Protein AF-A0A7L4RIH1-F1 (afdb_monomer_lite)

pLDDT: mean 73.01, std 18.16, range [31.2, 95.69]

Radius of gyration: 23.9 Å; chains: 1; bounding box: 44×91×89 Å

Secondary structure (DSSP, 8-state):
------------------EEEEE-TT--B--B-EETTTTEE---SSS---BEEEEESS-S-EEEEEEEEE-STT-EEEEEPPB---TT-----EE--EEEETTEEE--TTSB-TT-EEESSSSS-EEEPPPSEE-EEEEESSTT--SPEEEPBPTTS-EE-EEEEEEEEEETTTTEEEEEEEEEEEEETTEEEEE-TT-TTTS-BGGGTB-EEEEEESSSSSSSEEEEEEE-BGGGPSEEEE--S---TT--EEEEEEETT--EEEEEESS------------------

Foldseek 3Di:
DDDPPPPPPPPPPPLVQKAKFKAWPVRDFDAWAAAPVARATDLDDDPGTAIKMKIAPPAKFWKFKWQWADQDPLDIDIATQAFLDDPPDPDRTFIQPADPDPRMTMGPRRGGDQWALFQPPDVVTGIGHAAWAFIWMWTDPDPVSPSIDTHGHDPVGGTQDWDFDKDWDADLVFQKIWIFTQWGWGQYPVGIDIDGLQDPRHHAAPSRSHWKKKFKALDLANHGTNFIDIGRHNVCPRPITHRNDHQEQADWGWIFTHIRSRTDGTDIGHDDPDDDPPDDDDDPDDDDD

Sequence (289 aa):
MMKKFAILILVFGLAFSQSAQIIDNANTIQDVYSSAAYKVYVDTFGTNPDFGMRLCSAGQKYVAAVYSANLGGGNYVYEAISKNLTTGSSDTLVYTSNNLGGGCFATPVDAFAFSQFRDFTRTPRVYVSAFPGRVHAMYSNSADGSSPSFVGVNFAEGWLRGSYSTTRSFSEATGNVTGDVTSITFETDIGSISRSPSDSDWGLNSSTGRSMLLALCSDDFGDTCSDAKVINSSGQLPTQLKLNQPTSDSVIYNRYLVVDGLGYGPLCIGADLTLVSVSFSNNPVNPGQ

Structure (mmCIF, N/CA/C/O backbone):
data_AF-A0A7L4RIH1-F1
#
_entry.id   AF-A0A7L4RIH1-F1
#
loop_
_atom_site.group_PDB
_atom_site.id
_atom_site.type_symbol
_atom_site.label_atom_id
_atom_site.label_alt_id
_atom_site.label_comp_id
_atom_site.label_asym_id
_atom_site.label_entity_id
_atom_site.label_seq_id
_atom_site.pdbx_PDB_ins_code
_atom_site.Cartn_x
_atom_site.Cartn_y
_atom_site.Cartn_z
_atom_site.occupancy
_atom_site.B_iso_or_equiv
_atom_site.auth_seq_id
_atom_site.auth_comp_id
_atom_site.auth_asym_id
_atom_site.auth_atom_id
_atom_site.pdbx_PDB_model_num
ATOM 1 N N . MET A 1 1 ? -0.920 -66.250 -14.791 1.00 39.84 1 MET A N 1
ATOM 2 C CA . MET A 1 1 ? -0.702 -65.159 -13.815 1.00 39.84 1 MET A CA 1
ATOM 3 C C . MET A 1 1 ? -0.005 -64.001 -14.519 1.00 39.84 1 MET A C 1
ATOM 5 O O . MET A 1 1 ? 1.188 -64.087 -14.753 1.00 39.84 1 MET A O 1
ATOM 9 N N . MET A 1 2 ? -0.729 -62.943 -14.892 1.00 34.41 2 MET A N 1
ATOM 10 C CA . MET A 1 2 ? -0.133 -61.679 -15.349 1.00 34.41 2 MET A CA 1
ATOM 11 C C . MET A 1 2 ? -0.668 -60.575 -14.442 1.00 34.41 2 MET A C 1
ATOM 13 O O . MET A 1 2 ? -1.843 -60.219 -14.518 1.00 34.41 2 MET A O 1
ATOM 17 N N . LYS A 1 3 ? 0.179 -60.078 -13.537 1.00 41.56 3 LYS A N 1
ATOM 18 C CA . LYS A 1 3 ? -0.123 -58.892 -12.734 1.00 41.56 3 LYS A CA 1
ATOM 19 C C . LYS A 1 3 ? 0.011 -57.680 -13.654 1.00 41.56 3 LYS A C 1
ATOM 21 O O . LYS A 1 3 ? 1.118 -57.324 -14.044 1.00 41.56 3 LYS A O 1
ATOM 26 N N . LYS A 1 4 ? -1.116 -57.076 -14.031 1.00 45.00 4 LYS A N 1
ATOM 27 C CA . LYS A 1 4 ? -1.133 -55.762 -14.677 1.00 45.00 4 LYS A CA 1
ATOM 28 C C . LYS A 1 4 ? -0.727 -54.731 -13.622 1.00 45.00 4 LYS A C 1
ATOM 30 O O . LYS A 1 4 ? -1.505 -54.438 -12.720 1.00 45.00 4 LYS A O 1
ATOM 35 N N . PHE A 1 5 ? 0.498 -54.226 -13.715 1.00 51.53 5 PHE A N 1
ATOM 36 C CA . PHE A 1 5 ? 0.902 -53.004 -13.027 1.00 51.53 5 PHE A CA 1
ATOM 37 C C . PHE A 1 5 ? 0.190 -51.838 -13.718 1.00 51.53 5 PHE A C 1
ATOM 39 O O . PHE A 1 5 ? 0.588 -51.411 -14.799 1.00 51.53 5 PHE A O 1
ATOM 46 N N . ALA A 1 6 ? -0.901 -51.357 -13.127 1.00 51.66 6 ALA A N 1
ATOM 47 C CA . ALA A 1 6 ? -1.435 -50.048 -13.465 1.00 51.66 6 ALA A CA 1
ATOM 48 C C . ALA A 1 6 ? -0.507 -49.013 -12.819 1.00 51.66 6 ALA A C 1
ATOM 50 O O . ALA A 1 6 ? -0.577 -48.775 -11.615 1.00 51.66 6 ALA A O 1
ATOM 51 N N . ILE A 1 7 ? 0.408 -48.447 -13.607 1.00 52.25 7 ILE A N 1
ATOM 52 C CA . ILE A 1 7 ? 1.122 -47.232 -13.218 1.00 52.25 7 ILE A CA 1
ATOM 53 C C . ILE A 1 7 ? 0.068 -46.127 -13.220 1.00 52.25 7 ILE A C 1
ATOM 55 O O . ILE A 1 7 ? -0.302 -45.597 -14.266 1.00 52.25 7 ILE A O 1
ATOM 59 N N . LEU A 1 8 ? -0.463 -45.833 -12.035 1.00 44.09 8 LEU A N 1
ATOM 60 C CA . LEU A 1 8 ? -1.175 -44.598 -11.771 1.00 44.09 8 LEU A CA 1
ATOM 61 C C . LEU A 1 8 ? -0.122 -43.495 -11.902 1.00 44.09 8 LEU A C 1
ATOM 63 O O . LEU A 1 8 ? 0.618 -43.217 -10.960 1.00 44.09 8 LEU A O 1
ATOM 67 N N . ILE A 1 9 ? 0.017 -42.929 -13.103 1.00 47.56 9 ILE A N 1
ATOM 68 C CA . ILE A 1 9 ? 0.734 -41.673 -13.281 1.00 47.56 9 ILE A CA 1
ATOM 69 C C . ILE A 1 9 ? -0.114 -40.647 -12.531 1.00 47.56 9 ILE A C 1
ATOM 71 O O . ILE A 1 9 ? -1.049 -40.064 -13.073 1.00 47.56 9 ILE A O 1
ATOM 75 N N . LEU A 1 10 ? 0.194 -40.481 -11.245 1.00 41.66 10 LEU A N 1
ATOM 76 C CA . LEU A 1 10 ? -0.047 -39.260 -10.505 1.00 41.66 10 LEU A CA 1
ATOM 77 C C . LEU A 1 10 ? 0.741 -38.172 -11.232 1.00 41.66 10 LEU A C 1
ATOM 79 O O . LEU A 1 10 ? 1.820 -37.763 -10.816 1.00 41.66 10 LEU A O 1
ATOM 83 N N . VAL A 1 11 ? 0.170 -37.686 -12.335 1.00 44.16 11 VAL A N 1
ATOM 84 C CA . VAL A 1 11 ? 0.307 -36.290 -12.713 1.00 44.16 11 VAL A CA 1
ATOM 85 C C . VAL A 1 11 ? -0.426 -35.544 -11.603 1.00 44.16 11 VAL A C 1
ATOM 87 O O . VAL A 1 11 ? -1.561 -35.103 -11.754 1.00 44.16 11 VAL A O 1
ATOM 90 N N . PHE A 1 12 ? 0.211 -35.470 -10.431 1.00 37.94 12 PHE A N 1
ATOM 91 C CA . PHE A 1 12 ? 0.096 -34.290 -9.604 1.00 37.94 12 PHE A CA 1
ATOM 92 C C . PHE A 1 12 ? 0.451 -33.174 -10.570 1.00 37.94 12 PHE A C 1
ATOM 94 O O . PHE A 1 12 ? 1.618 -32.994 -10.919 1.00 37.94 12 PHE A O 1
ATOM 101 N N . GLY A 1 13 ? -0.579 -32.523 -11.113 1.00 35.78 13 GLY A N 1
ATOM 102 C CA . GLY A 1 13 ? -0.398 -31.237 -11.739 1.00 35.78 13 GLY A CA 1
ATOM 103 C C . GLY A 1 13 ? 0.402 -30.444 -10.727 1.00 35.78 13 GLY A C 1
ATOM 104 O O . GLY A 1 13 ? -0.076 -30.196 -9.620 1.00 35.78 13 GLY A O 1
ATOM 105 N N . LEU A 1 14 ? 1.651 -30.144 -11.075 1.00 39.66 14 LEU A N 1
ATOM 106 C CA . LEU A 1 14 ? 2.355 -29.020 -10.503 1.00 39.66 14 LEU A CA 1
ATOM 107 C C . LEU A 1 14 ? 1.442 -27.845 -10.837 1.00 39.66 14 LEU A C 1
ATOM 109 O O . LEU A 1 14 ? 1.497 -27.288 -11.930 1.00 39.66 14 LEU A O 1
ATOM 113 N N . ALA A 1 15 ? 0.482 -27.578 -9.953 1.00 39.25 15 ALA A N 1
ATOM 114 C CA . ALA A 1 15 ? -0.256 -26.344 -9.944 1.00 39.25 15 ALA A CA 1
ATOM 115 C C . ALA A 1 15 ? 0.826 -25.317 -9.660 1.00 39.25 15 ALA A C 1
ATOM 117 O O . ALA A 1 15 ? 1.227 -25.126 -8.515 1.00 39.25 15 ALA A O 1
ATOM 118 N N . PHE A 1 16 ? 1.416 -24.786 -10.725 1.00 51.75 16 PHE A N 1
ATOM 119 C CA . PHE A 1 16 ? 2.386 -23.727 -10.604 1.00 51.75 16 PHE A CA 1
ATOM 120 C C . PHE A 1 16 ? 1.636 -22.580 -9.939 1.00 51.75 16 PHE A C 1
ATOM 122 O O . PHE A 1 16 ? 0.760 -21.968 -10.551 1.00 51.75 16 PHE A O 1
ATOM 129 N N . SER A 1 17 ? 1.913 -22.355 -8.655 1.00 64.12 17 SER A N 1
ATOM 130 C CA . SER A 1 17 ? 1.397 -21.196 -7.949 1.00 64.12 17 SER A CA 1
ATOM 131 C C . SER A 1 17 ? 1.853 -19.976 -8.732 1.00 64.12 17 SER A C 1
ATOM 133 O O . SER A 1 17 ? 3.047 -19.807 -8.996 1.00 64.12 17 SER A O 1
ATOM 135 N N . GLN A 1 18 ? 0.895 -19.171 -9.169 1.00 83.56 18 GLN A N 1
ATOM 136 C CA . GLN A 1 18 ? 1.195 -17.903 -9.810 1.00 83.56 18 GLN A CA 1
ATOM 137 C C . GLN A 1 18 ? 1.914 -17.008 -8.801 1.00 83.56 18 GLN A C 1
ATOM 139 O O . GLN A 1 18 ? 1.568 -17.011 -7.619 1.00 83.56 18 GLN A O 1
ATOM 144 N N . SER A 1 19 ? 2.920 -16.271 -9.256 1.00 85.81 19 SER A N 1
ATOM 145 C CA . SER A 1 19 ? 3.690 -15.366 -8.402 1.00 85.81 19 SER A CA 1
ATOM 146 C C . SER A 1 19 ? 4.022 -14.081 -9.136 1.00 85.81 19 SER A C 1
ATOM 148 O O . SER A 1 19 ? 4.163 -14.078 -10.363 1.00 85.81 19 SER A O 1
ATOM 150 N N . ALA A 1 20 ? 4.157 -13.000 -8.373 1.00 86.69 20 ALA A N 1
ATOM 151 C CA . ALA A 1 20 ? 4.615 -11.718 -8.876 1.00 86.69 20 ALA A CA 1
ATOM 152 C C . ALA A 1 20 ? 5.798 -11.177 -8.057 1.00 86.69 20 ALA A C 1
ATOM 154 O O . ALA A 1 20 ? 5.957 -11.535 -6.889 1.00 86.69 20 ALA A O 1
ATOM 155 N N . GLN A 1 21 ? 6.647 -10.361 -8.685 1.00 88.56 21 GLN A N 1
ATOM 156 C CA . GLN A 1 21 ? 7.868 -9.782 -8.100 1.00 88.56 21 GLN A CA 1
ATOM 157 C C . GLN A 1 21 ? 8.132 -8.395 -8.695 1.00 88.56 21 GLN A C 1
ATOM 159 O O . GLN A 1 21 ? 7.890 -8.194 -9.890 1.00 88.56 21 GLN A O 1
ATOM 164 N N . ILE A 1 22 ? 8.669 -7.469 -7.897 1.00 86.44 22 ILE A N 1
ATOM 165 C CA . ILE A 1 22 ? 9.243 -6.215 -8.407 1.00 86.44 22 ILE A CA 1
ATOM 166 C C . ILE A 1 22 ? 10.675 -6.500 -8.863 1.00 86.44 22 ILE A C 1
ATOM 168 O O . ILE A 1 22 ? 11.434 -7.144 -8.137 1.00 86.44 22 ILE A O 1
ATOM 172 N N . ILE A 1 23 ? 11.035 -6.051 -10.066 1.00 84.88 23 ILE A N 1
ATOM 173 C CA . ILE A 1 23 ? 12.358 -6.286 -10.652 1.00 84.88 23 ILE A CA 1
ATOM 174 C C . ILE A 1 23 ? 12.998 -5.015 -11.219 1.00 84.88 23 ILE A C 1
ATOM 176 O O . ILE A 1 23 ? 12.294 -4.107 -11.658 1.00 84.88 23 ILE A O 1
ATOM 180 N N . ASP A 1 24 ? 14.330 -4.985 -11.248 1.00 81.69 24 ASP A N 1
ATOM 181 C CA . ASP A 1 24 ? 15.132 -3.943 -11.904 1.00 81.69 24 ASP A CA 1
ATOM 182 C C . ASP A 1 24 ? 15.558 -4.311 -13.343 1.00 81.69 24 ASP A C 1
ATOM 184 O O . ASP A 1 24 ? 15.210 -5.367 -13.879 1.00 81.69 24 ASP A O 1
ATOM 188 N N . ASN A 1 25 ? 16.369 -3.444 -13.963 1.00 78.06 25 ASN A N 1
ATOM 189 C CA . ASN A 1 25 ? 16.922 -3.618 -15.316 1.00 78.06 25 ASN A CA 1
ATOM 190 C C . ASN A 1 25 ? 17.783 -4.883 -15.481 1.00 78.06 25 ASN A C 1
ATOM 192 O O . ASN A 1 25 ? 17.961 -5.370 -16.598 1.00 78.06 25 ASN A O 1
ATOM 196 N N . ALA A 1 26 ? 18.326 -5.421 -14.388 1.00 80.88 26 ALA A N 1
ATOM 197 C CA . ALA A 1 26 ? 19.095 -6.660 -14.375 1.00 80.88 26 ALA A CA 1
ATOM 198 C C . ALA A 1 26 ? 18.218 -7.897 -14.086 1.00 80.88 26 ALA A C 1
ATOM 200 O O . ALA A 1 26 ? 18.743 -9.006 -13.989 1.00 80.88 26 ALA A O 1
ATOM 201 N N . ASN A 1 27 ? 16.892 -7.732 -13.993 1.00 78.56 27 ASN A N 1
ATOM 202 C CA . ASN A 1 27 ? 15.927 -8.733 -13.524 1.00 78.56 27 ASN A CA 1
ATOM 203 C C . ASN A 1 27 ? 16.190 -9.215 -12.087 1.00 78.56 27 ASN A C 1
ATOM 205 O O . ASN A 1 27 ? 15.814 -10.335 -11.725 1.00 78.56 27 ASN A O 1
ATOM 209 N N . THR A 1 28 ? 16.832 -8.385 -11.265 1.00 83.69 28 THR A N 1
ATOM 210 C CA . THR A 1 28 ? 17.021 -8.659 -9.839 1.00 83.69 28 THR A CA 1
ATOM 211 C C . THR A 1 28 ? 15.766 -8.252 -9.087 1.00 83.69 28 THR A C 1
ATOM 213 O O . THR A 1 28 ? 15.153 -7.239 -9.410 1.00 83.69 28 THR A O 1
ATOM 216 N N . ILE A 1 29 ? 15.384 -9.039 -8.085 1.00 83.50 29 ILE A N 1
ATOM 217 C CA . ILE A 1 29 ? 14.260 -8.733 -7.199 1.00 83.50 29 ILE A CA 1
ATOM 218 C C . ILE A 1 29 ? 14.656 -7.596 -6.257 1.00 83.50 29 ILE A C 1
ATOM 220 O O . ILE A 1 29 ? 15.730 -7.662 -5.659 1.00 83.50 29 ILE A O 1
ATOM 224 N N . GLN A 1 30 ? 13.801 -6.581 -6.116 1.00 78.56 30 GLN A N 1
ATOM 225 C CA . GLN A 1 30 ? 14.123 -5.373 -5.352 1.00 78.56 30 GLN A CA 1
ATOM 226 C C . GLN A 1 30 ? 12.963 -4.891 -4.476 1.00 78.56 30 GLN A C 1
ATOM 228 O O . GLN A 1 30 ? 11.803 -4.919 -4.883 1.00 78.56 30 GLN A O 1
ATOM 233 N N . ASP A 1 31 ? 13.312 -4.358 -3.304 1.00 75.31 31 ASP A N 1
ATOM 234 C CA . ASP A 1 31 ? 12.453 -3.434 -2.562 1.00 75.31 31 ASP A CA 1
ATOM 235 C C . ASP A 1 31 ? 12.746 -1.994 -3.005 1.00 75.31 31 ASP A C 1
ATOM 237 O O . ASP A 1 31 ? 13.872 -1.662 -3.380 1.00 75.31 31 ASP A O 1
ATOM 241 N N . VAL A 1 32 ? 11.756 -1.110 -2.899 1.00 74.69 32 VAL A N 1
ATOM 242 C CA . VAL A 1 32 ? 11.870 0.294 -3.310 1.00 74.69 32 VAL A CA 1
ATOM 243 C C . VAL A 1 32 ? 11.943 1.190 -2.066 1.00 74.69 32 VAL A C 1
ATOM 245 O O . VAL A 1 32 ? 11.148 1.054 -1.137 1.00 74.69 32 VAL A O 1
ATOM 248 N N . TYR A 1 33 ? 12.888 2.128 -2.019 1.00 70.81 33 TYR A N 1
ATOM 249 C CA . TYR A 1 33 ? 13.104 3.075 -0.905 1.00 70.81 33 TYR A CA 1
ATOM 250 C C . TYR A 1 33 ? 13.046 4.526 -1.400 1.00 70.81 33 TYR A C 1
ATOM 252 O O . TYR A 1 33 ? 12.875 4.717 -2.589 1.00 70.81 33 TYR A O 1
ATOM 260 N N . SER A 1 34 ? 13.148 5.547 -0.539 1.00 66.50 34 SER A N 1
ATOM 261 C CA . SER A 1 34 ? 13.025 6.987 -0.864 1.00 66.50 34 SER A CA 1
ATOM 262 C C . SER A 1 34 ? 14.354 7.754 -0.991 1.00 66.50 34 SER A C 1
ATOM 264 O O . SER A 1 34 ? 15.403 7.303 -0.553 1.00 66.50 34 SER A O 1
ATOM 266 N N . SER A 1 35 ? 14.340 8.906 -1.673 1.00 64.88 35 SER A N 1
ATOM 267 C CA . SER A 1 35 ? 15.519 9.698 -2.065 1.00 64.88 35 SER A CA 1
ATOM 268 C C . SER A 1 35 ? 15.526 10.998 -1.292 1.00 64.88 35 SER A C 1
ATOM 270 O O . SER A 1 35 ? 14.532 11.734 -1.308 1.00 64.88 35 SER A O 1
ATOM 272 N N . ALA A 1 36 ? 16.671 11.336 -0.707 1.00 58.19 36 ALA A N 1
ATOM 273 C CA . ALA A 1 36 ? 16.912 12.626 -0.083 1.00 58.19 36 ALA A CA 1
ATOM 274 C C . ALA A 1 36 ? 16.761 13.800 -1.054 1.00 58.19 36 ALA A C 1
ATOM 276 O O . ALA A 1 36 ? 16.241 14.852 -0.682 1.00 58.19 36 ALA A O 1
ATOM 277 N N . ALA A 1 37 ? 17.221 13.631 -2.298 1.00 57.88 37 ALA A N 1
ATOM 278 C CA . ALA A 1 37 ? 17.300 14.718 -3.268 1.00 57.88 37 ALA A CA 1
ATOM 279 C C . ALA A 1 37 ? 15.923 15.138 -3.799 1.00 57.88 37 ALA A C 1
ATOM 281 O O . ALA A 1 37 ? 15.715 16.312 -4.108 1.00 57.88 37 ALA A O 1
ATOM 282 N N . TYR A 1 38 ? 14.976 14.199 -3.880 1.00 53.53 38 TYR A N 1
ATOM 283 C CA . TYR A 1 38 ? 13.728 14.418 -4.611 1.00 53.53 38 TYR A CA 1
ATOM 284 C C . TYR A 1 38 ? 12.446 14.170 -3.813 1.00 53.53 38 TYR A C 1
ATOM 286 O O . TYR A 1 38 ? 11.374 14.277 -4.391 1.00 53.53 38 TYR A O 1
ATOM 294 N N . LYS A 1 39 ? 12.510 13.939 -2.492 1.00 56.50 39 LYS A N 1
ATOM 295 C CA . LYS A 1 39 ? 11.324 13.665 -1.649 1.00 56.50 39 LYS A CA 1
ATOM 296 C C . LYS A 1 39 ? 10.433 12.525 -2.199 1.00 56.50 39 LYS A C 1
ATOM 298 O O . LYS A 1 39 ? 9.223 12.567 -2.009 1.00 56.50 39 LYS A O 1
ATOM 303 N N . VAL A 1 40 ? 11.011 11.548 -2.906 1.00 59.75 40 VAL A N 1
ATOM 304 C CA . VAL A 1 40 ? 10.297 10.495 -3.660 1.00 59.75 40 VAL A CA 1
ATOM 305 C C . VAL A 1 40 ? 10.920 9.121 -3.455 1.00 59.75 40 VAL A C 1
ATOM 307 O O . VAL A 1 40 ? 12.128 9.043 -3.253 1.00 59.75 40 VAL A O 1
ATOM 310 N N . TYR A 1 41 ? 10.128 8.047 -3.575 1.00 63.16 41 TYR A N 1
ATOM 311 C CA . TYR A 1 41 ? 10.653 6.685 -3.749 1.00 63.16 41 TYR A CA 1
ATOM 312 C C . TYR A 1 41 ? 11.628 6.647 -4.945 1.00 63.16 41 TYR A C 1
ATOM 314 O O . TYR A 1 41 ? 11.273 7.023 -6.060 1.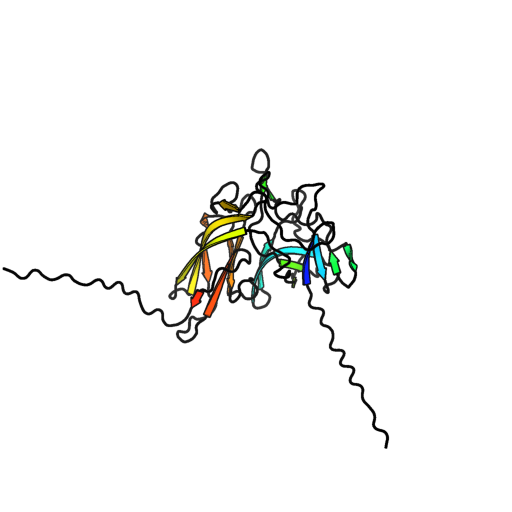00 63.16 41 TYR A O 1
ATOM 322 N N . VAL A 1 42 ? 12.891 6.316 -4.683 1.00 51.16 42 VAL A N 1
ATOM 323 C CA . VAL A 1 42 ? 14.007 6.324 -5.626 1.00 51.16 42 VAL A CA 1
ATOM 324 C C . VAL A 1 42 ? 13.800 5.219 -6.646 1.00 51.16 42 VAL A C 1
ATOM 326 O O . VAL A 1 42 ? 14.037 4.043 -6.392 1.00 51.16 42 VAL A O 1
ATOM 329 N N . ASP A 1 43 ? 13.381 5.640 -7.823 1.00 51.78 43 ASP A N 1
ATOM 330 C CA . ASP A 1 43 ? 13.889 5.134 -9.091 1.00 51.78 43 ASP A CA 1
ATOM 331 C C . ASP A 1 43 ? 15.406 5.442 -9.117 1.00 51.78 43 ASP A C 1
ATOM 333 O O . ASP A 1 43 ? 15.807 6.608 -9.110 1.00 51.78 43 ASP A O 1
ATOM 337 N N . THR A 1 44 ? 16.257 4.440 -8.861 1.00 39.84 44 THR A N 1
ATOM 338 C CA . THR A 1 44 ? 17.578 4.668 -8.235 1.00 39.84 44 THR A CA 1
ATOM 339 C C . THR A 1 44 ? 18.625 5.355 -9.116 1.00 39.84 44 THR A C 1
ATOM 341 O O . THR A 1 44 ? 18.974 4.909 -10.196 1.00 39.84 44 THR A O 1
ATOM 344 N N . PHE A 1 45 ? 19.206 6.425 -8.568 1.00 39.84 45 PHE A N 1
ATOM 345 C CA . PHE A 1 45 ? 20.543 6.973 -8.825 1.00 39.84 45 PHE A CA 1
ATOM 346 C C . PHE A 1 45 ? 21.439 6.212 -9.826 1.00 39.84 45 PHE A C 1
ATOM 348 O O . PHE A 1 45 ? 22.103 5.233 -9.488 1.00 39.84 45 PHE A O 1
ATOM 355 N N . GLY A 1 46 ? 21.541 6.755 -11.040 1.00 49.28 46 GLY A N 1
ATOM 356 C CA . GLY A 1 46 ? 22.415 6.284 -12.114 1.00 49.28 46 GLY A CA 1
ATOM 357 C C . GLY A 1 46 ? 21.781 6.547 -13.480 1.00 49.28 46 GLY A C 1
ATOM 358 O O . GLY A 1 46 ? 20.898 7.392 -13.601 1.00 49.28 46 GLY A O 1
ATOM 359 N N . THR A 1 47 ? 22.188 5.817 -14.519 1.00 40.19 47 THR A N 1
ATOM 360 C CA . THR A 1 47 ? 21.405 5.685 -15.763 1.00 40.19 47 THR A CA 1
ATOM 361 C C . THR A 1 47 ? 20.153 4.822 -15.496 1.00 40.19 47 THR A C 1
ATOM 363 O O . THR A 1 47 ? 20.113 3.669 -15.909 1.00 40.19 47 THR A O 1
ATOM 366 N N . ASN A 1 48 ? 19.223 5.379 -14.706 1.00 47.31 48 ASN A N 1
ATOM 367 C CA . ASN A 1 48 ? 17.836 5.003 -14.364 1.00 47.31 48 ASN A CA 1
ATOM 368 C C . ASN A 1 48 ? 17.431 3.512 -14.474 1.00 47.31 48 ASN A C 1
ATOM 370 O O . ASN A 1 48 ? 17.034 3.065 -15.553 1.00 47.31 48 ASN A O 1
ATOM 374 N N . PRO A 1 49 ? 17.464 2.714 -13.389 1.00 53.81 49 PRO A N 1
ATOM 375 C CA . PRO A 1 49 ? 16.662 1.516 -13.286 1.00 53.81 49 PRO A CA 1
ATOM 376 C C . PRO A 1 49 ? 15.275 1.897 -12.801 1.00 53.81 49 PRO A C 1
ATOM 378 O O . PRO A 1 49 ? 14.962 1.843 -11.611 1.00 53.81 49 PRO A O 1
ATOM 381 N N . ASP A 1 50 ? 14.435 2.192 -13.778 1.00 66.94 50 ASP A N 1
ATOM 382 C CA . ASP A 1 50 ? 13.018 2.084 -13.565 1.00 66.94 50 ASP A CA 1
ATOM 383 C C . ASP A 1 50 ? 12.648 0.650 -13.101 1.00 66.94 50 ASP A C 1
ATOM 385 O O . ASP A 1 50 ? 13.463 -0.269 -13.174 1.00 66.94 50 ASP A O 1
ATOM 389 N N . PHE A 1 51 ? 11.433 0.414 -12.599 1.00 78.69 51 PHE A N 1
ATOM 390 C CA . PHE A 1 51 ? 11.030 -0.915 -12.120 1.00 78.69 51 PHE A CA 1
ATOM 391 C C . PHE A 1 51 ? 10.019 -1.580 -13.058 1.00 78.69 51 PHE A C 1
ATOM 393 O O . PHE A 1 51 ? 9.142 -0.937 -13.647 1.00 78.69 51 PHE A O 1
ATOM 400 N N . GLY A 1 52 ? 10.129 -2.902 -13.172 1.00 82.69 52 GLY A N 1
ATOM 401 C CA . GLY A 1 52 ? 9.154 -3.763 -13.829 1.00 82.69 52 GLY A CA 1
ATOM 402 C C . GLY A 1 52 ? 8.443 -4.676 -12.833 1.00 82.69 52 GLY A C 1
ATOM 403 O O . GLY A 1 52 ? 8.916 -4.906 -11.721 1.00 82.69 52 GLY A O 1
ATOM 404 N N . MET A 1 53 ? 7.313 -5.245 -13.249 1.00 86.88 53 MET A N 1
ATOM 405 C CA . MET A 1 53 ? 6.706 -6.374 -12.549 1.00 86.88 53 MET A CA 1
ATOM 406 C C . MET A 1 53 ? 6.915 -7.649 -13.347 1.00 86.88 53 MET A C 1
ATOM 408 O O . MET A 1 53 ? 6.545 -7.734 -14.521 1.00 86.88 53 MET A O 1
ATOM 412 N N . ARG A 1 54 ? 7.468 -8.660 -12.685 1.00 89.50 54 ARG A N 1
ATOM 413 C CA . ARG A 1 54 ? 7.553 -10.029 -13.183 1.00 89.50 54 ARG A CA 1
ATOM 414 C C . ARG A 1 54 ? 6.343 -10.813 -12.697 1.00 89.50 54 ARG A C 1
ATOM 416 O O . ARG A 1 54 ? 6.029 -10.772 -11.517 1.00 89.50 54 ARG A O 1
ATOM 423 N N . LEU A 1 55 ? 5.712 -11.559 -13.597 1.00 89.75 55 LEU A N 1
ATOM 424 C CA . LEU A 1 55 ? 4.592 -12.461 -13.356 1.00 89.75 55 LEU A CA 1
ATOM 425 C C . LEU A 1 55 ? 4.944 -13.856 -13.885 1.00 89.75 55 LEU A C 1
ATOM 427 O O . LEU A 1 55 ? 5.262 -14.025 -15.063 1.00 89.75 55 LEU A O 1
ATOM 431 N N . CYS A 1 56 ? 4.878 -14.867 -13.027 1.00 89.50 56 CYS A N 1
ATOM 432 C CA . CYS A 1 56 ? 5.158 -16.255 -13.382 1.00 89.50 56 CYS A CA 1
ATOM 433 C C . CYS A 1 56 ? 3.887 -17.101 -13.348 1.00 89.50 56 CYS A C 1
ATOM 435 O O . CYS A 1 56 ? 2.995 -16.885 -12.528 1.00 89.50 56 CYS A O 1
ATOM 437 N N . SER A 1 57 ? 3.817 -18.087 -14.244 1.00 86.81 57 SER A N 1
ATOM 438 C CA . SER A 1 57 ? 2.773 -19.126 -14.265 1.00 86.81 57 SER A CA 1
ATOM 439 C C . SER A 1 57 ? 1.347 -18.637 -14.569 1.00 86.81 57 SER A C 1
ATOM 441 O O . SER A 1 57 ? 0.414 -19.435 -14.550 1.00 86.81 57 SER A O 1
ATOM 443 N N . ALA A 1 58 ? 1.170 -17.353 -14.900 1.00 82.75 58 ALA A N 1
ATOM 444 C CA . ALA A 1 58 ? -0.096 -16.763 -15.353 1.00 82.75 58 ALA A CA 1
ATOM 445 C C . ALA A 1 58 ? -0.115 -16.437 -16.865 1.00 82.75 58 ALA A C 1
ATOM 447 O O . ALA A 1 58 ? -1.155 -16.071 -17.419 1.00 82.75 58 ALA A O 1
ATOM 448 N N . GLY A 1 59 ? 1.028 -16.585 -17.547 1.00 86.38 59 GLY A N 1
ATOM 449 C CA . GLY A 1 59 ? 1.202 -16.165 -18.940 1.00 86.38 59 GLY A CA 1
ATOM 450 C C . GLY A 1 59 ? 1.478 -14.665 -19.087 1.00 86.38 59 GLY A C 1
ATOM 451 O O . GLY A 1 59 ? 1.620 -13.942 -18.101 1.00 86.38 59 GLY A O 1
ATOM 452 N N . GLN A 1 60 ? 1.546 -14.191 -20.334 1.00 87.75 60 GLN A N 1
ATOM 453 C CA . GLN A 1 60 ? 1.610 -12.756 -20.617 1.00 87.75 60 GLN A CA 1
ATOM 454 C C . GLN A 1 60 ? 0.255 -12.105 -20.350 1.00 87.75 60 GLN A C 1
ATOM 456 O O . GLN A 1 60 ? -0.776 -12.600 -20.815 1.00 87.75 60 GLN A O 1
ATOM 461 N N . LYS A 1 61 ? 0.255 -11.013 -19.585 1.00 86.56 61 LYS A N 1
ATOM 462 C CA . LYS A 1 61 ? -0.943 -10.319 -19.107 1.00 86.56 61 LYS A CA 1
ATOM 463 C C . LYS A 1 61 ? -0.681 -8.831 -18.947 1.00 86.56 61 LYS A C 1
ATOM 465 O O . LYS A 1 61 ? 0.459 -8.384 -18.866 1.00 86.56 61 LYS A O 1
ATOM 470 N N . TYR A 1 62 ? -1.768 -8.081 -18.873 1.00 83.31 62 TYR A N 1
ATOM 471 C CA . TYR A 1 62 ? -1.763 -6.718 -18.372 1.00 83.31 62 TYR A CA 1
ATOM 472 C C . TYR A 1 62 ? -1.759 -6.750 -16.845 1.00 83.31 62 TYR A C 1
ATOM 474 O O . TYR A 1 62 ? -2.605 -7.416 -16.250 1.00 83.31 62 TYR A O 1
ATOM 482 N N . VAL A 1 63 ? -0.805 -6.054 -16.230 1.00 83.06 63 VAL A N 1
ATOM 483 C CA . VAL A 1 63 ? -0.566 -6.049 -14.785 1.00 83.06 63 VAL A CA 1
ATOM 484 C C . VAL A 1 63 ? -0.490 -4.620 -14.233 1.00 83.06 63 VAL A C 1
ATOM 486 O O . VAL A 1 63 ? -0.045 -3.715 -14.933 1.00 83.06 63 VAL A O 1
ATOM 489 N N . ALA A 1 64 ? -0.911 -4.407 -12.989 1.00 80.69 64 ALA A N 1
ATOM 490 C CA . ALA A 1 64 ? -0.790 -3.157 -12.238 1.00 80.69 64 ALA A CA 1
ATOM 491 C C . ALA A 1 64 ? -0.247 -3.431 -10.832 1.00 80.69 64 ALA A C 1
ATOM 493 O O . ALA A 1 64 ? -0.631 -4.420 -10.206 1.00 80.69 64 ALA A O 1
ATOM 494 N N . ALA A 1 65 ? 0.616 -2.546 -10.338 1.00 81.88 65 ALA A N 1
ATOM 495 C CA . ALA A 1 65 ? 1.031 -2.530 -8.942 1.00 81.88 65 ALA A CA 1
ATOM 496 C C . ALA A 1 65 ? -0.037 -1.804 -8.113 1.00 81.88 65 ALA A C 1
ATOM 498 O O . ALA A 1 65 ? -0.477 -0.716 -8.484 1.00 81.88 65 ALA A O 1
ATOM 499 N N . VAL A 1 66 ? -0.486 -2.401 -7.013 1.00 82.56 66 VAL A N 1
ATOM 500 C CA . VAL A 1 66 ? -1.554 -1.849 -6.165 1.00 82.56 66 VAL A CA 1
ATOM 501 C C . VAL A 1 66 ? -1.287 -2.149 -4.691 1.00 82.56 66 VAL A C 1
ATOM 503 O O . VAL A 1 66 ? -0.648 -3.150 -4.376 1.00 82.56 66 VAL A O 1
ATOM 506 N N . TYR A 1 67 ? -1.846 -1.354 -3.783 1.00 85.94 67 TYR A N 1
ATOM 507 C CA . TYR A 1 67 ? -2.214 -1.843 -2.450 1.00 85.94 67 TYR A CA 1
ATOM 508 C C . TYR A 1 67 ? -3.604 -2.457 -2.551 1.00 85.94 67 TYR A C 1
ATOM 510 O O . TYR A 1 67 ? -4.464 -1.884 -3.217 1.00 85.94 67 TYR A O 1
ATOM 518 N N . SER A 1 68 ? -3.865 -3.596 -1.911 1.00 86.69 68 SER A N 1
ATOM 519 C CA . SER A 1 68 ? -5.198 -4.209 -1.960 1.00 86.69 68 SER A CA 1
ATOM 520 C C . SER A 1 68 ? -5.613 -4.852 -0.646 1.00 86.69 68 SER A C 1
ATOM 522 O O . SER A 1 68 ? -4.782 -5.364 0.095 1.00 86.69 68 SER A O 1
ATOM 524 N N . ALA A 1 69 ? -6.922 -4.875 -0.420 1.00 89.62 69 ALA A N 1
ATOM 525 C CA . ALA A 1 69 ? -7.598 -5.530 0.683 1.00 89.62 69 ALA A CA 1
ATOM 526 C C . ALA A 1 69 ? -8.754 -6.374 0.132 1.00 89.62 69 ALA A C 1
ATOM 528 O O . ALA A 1 69 ? -9.645 -5.861 -0.548 1.00 89.62 69 ALA A O 1
ATOM 529 N N . ASN A 1 70 ? -8.741 -7.670 0.419 1.00 88.75 70 ASN A N 1
ATOM 530 C CA . ASN A 1 70 ? -9.756 -8.628 0.003 1.00 88.75 70 ASN A CA 1
ATOM 531 C C . ASN A 1 70 ? -10.881 -8.686 1.039 1.00 88.75 70 ASN A C 1
ATOM 533 O O . ASN A 1 70 ? -10.689 -9.195 2.137 1.00 88.75 70 ASN A O 1
ATOM 537 N N . LEU A 1 71 ? -12.072 -8.213 0.687 1.00 90.56 71 LEU A N 1
ATOM 538 C CA . LEU A 1 71 ? -13.260 -8.230 1.548 1.00 90.56 71 LEU A CA 1
ATOM 539 C C . LEU A 1 71 ? -14.013 -9.576 1.526 1.00 90.56 71 LEU A C 1
ATOM 541 O O . LEU A 1 71 ? -15.113 -9.693 2.066 1.00 90.56 71 LEU A O 1
ATOM 545 N N . GLY A 1 72 ? -13.444 -10.598 0.880 1.00 84.62 72 GLY A N 1
ATOM 546 C CA . GLY A 1 72 ? -14.050 -11.913 0.710 1.00 84.62 72 GLY A CA 1
ATOM 547 C C . GLY A 1 72 ? -14.964 -12.008 -0.515 1.00 84.62 72 GLY A C 1
ATOM 548 O O . GLY A 1 72 ? -15.422 -11.016 -1.086 1.00 84.62 72 GLY A O 1
ATOM 549 N N . GLY A 1 73 ? -15.213 -13.244 -0.963 1.00 79.75 73 GLY A N 1
ATOM 550 C CA . GLY A 1 73 ? -16.086 -13.521 -2.113 1.00 79.75 73 GLY A CA 1
ATOM 551 C C . GLY A 1 73 ? -15.593 -12.952 -3.450 1.00 79.75 73 GLY A C 1
ATOM 552 O O . GLY A 1 73 ? -16.395 -12.799 -4.364 1.00 79.75 73 GLY A O 1
ATOM 553 N N . GLY A 1 74 ? -14.300 -12.621 -3.564 1.00 74.75 74 GLY A N 1
ATOM 554 C CA . GLY A 1 74 ? -13.717 -11.988 -4.751 1.00 74.75 74 GLY A CA 1
ATOM 555 C C . GLY A 1 74 ? -13.881 -10.465 -4.809 1.00 74.75 74 GLY A C 1
ATOM 556 O O . GLY A 1 74 ? -13.596 -9.874 -5.847 1.00 74.75 74 GLY A O 1
ATOM 557 N N . ASN A 1 75 ? -14.327 -9.821 -3.725 1.00 84.31 75 ASN A N 1
ATOM 558 C CA . ASN A 1 75 ? -14.436 -8.366 -3.646 1.00 84.31 75 ASN A CA 1
ATOM 559 C C . ASN A 1 75 ? -13.142 -7.768 -3.097 1.00 84.31 75 ASN A C 1
ATOM 561 O O . ASN A 1 75 ? -12.723 -8.117 -1.997 1.00 84.31 75 ASN A O 1
ATOM 565 N N . TYR A 1 76 ? -12.541 -6.834 -3.827 1.00 85.44 76 TYR A N 1
ATOM 566 C CA . TYR A 1 76 ? -11.311 -6.164 -3.416 1.00 85.44 76 TYR A CA 1
ATOM 567 C C . TYR A 1 76 ? -11.516 -4.653 -3.375 1.00 85.44 76 TYR A C 1
ATOM 569 O O . TYR A 1 76 ? -12.113 -4.078 -4.284 1.00 85.44 76 TYR A O 1
ATOM 577 N N . VAL A 1 77 ? -10.972 -4.013 -2.344 1.00 88.00 77 VAL A N 1
ATOM 578 C CA . VAL A 1 77 ? -10.680 -2.575 -2.347 1.00 88.00 77 VAL A CA 1
ATOM 579 C C . VAL A 1 77 ? -9.195 -2.438 -2.620 1.00 88.00 77 VAL A C 1
ATOM 581 O O . VAL A 1 77 ? -8.391 -3.128 -2.000 1.00 88.00 77 VAL A O 1
ATOM 584 N N . TYR A 1 78 ? -8.817 -1.579 -3.554 1.00 84.81 78 TYR A N 1
ATOM 585 C CA . TYR A 1 78 ? -7.419 -1.379 -3.896 1.00 84.81 78 TYR A CA 1
ATOM 586 C C . TYR A 1 78 ? -7.146 0.075 -4.255 1.00 84.81 78 TYR A C 1
ATOM 588 O O . TYR A 1 78 ? -8.035 0.783 -4.722 1.00 84.81 78 TYR A O 1
ATOM 596 N N . GLU A 1 79 ? -5.901 0.484 -4.048 1.00 81.06 79 GLU A N 1
ATOM 597 C CA . GLU A 1 79 ? -5.361 1.761 -4.500 1.00 81.06 79 GLU A CA 1
ATOM 598 C C . GLU A 1 79 ? -4.208 1.464 -5.454 1.00 81.06 79 GLU A C 1
ATOM 600 O O . GLU A 1 79 ? -3.291 0.708 -5.124 1.00 81.06 79 GLU A O 1
ATOM 605 N N . ALA A 1 80 ? -4.268 2.012 -6.665 1.00 76.88 80 ALA A N 1
ATOM 606 C CA . ALA A 1 80 ? -3.235 1.771 -7.660 1.00 76.88 80 ALA A CA 1
ATOM 607 C C . ALA A 1 80 ? -1.967 2.566 -7.343 1.00 76.88 80 ALA A C 1
ATOM 609 O O . ALA A 1 80 ? -2.016 3.768 -7.093 1.00 76.88 80 ALA A O 1
ATOM 610 N N . ILE A 1 81 ? -0.820 1.902 -7.441 1.00 75.31 81 ILE A N 1
ATOM 611 C CA . ILE A 1 81 ? 0.478 2.562 -7.431 1.00 75.31 81 ILE A CA 1
ATOM 612 C C . ILE A 1 81 ? 0.759 2.953 -8.879 1.00 75.31 81 ILE A C 1
ATOM 614 O O . ILE A 1 81 ? 0.787 2.094 -9.761 1.00 75.31 81 ILE A O 1
ATOM 618 N N . SER A 1 82 ? 0.858 4.259 -9.142 1.00 61.09 82 SER A N 1
ATOM 619 C CA . SER A 1 82 ? 0.811 4.806 -10.502 1.00 61.09 82 SER A CA 1
ATOM 620 C C . SER A 1 82 ? 1.724 4.073 -11.488 1.00 61.09 82 SER A C 1
ATOM 622 O O . SER A 1 82 ? 2.911 3.846 -11.257 1.00 61.09 82 SER A O 1
ATOM 624 N N . LYS A 1 83 ? 1.177 3.806 -12.671 1.00 57.41 83 LYS A N 1
ATOM 625 C CA . LYS A 1 83 ? 1.963 3.546 -13.877 1.00 57.41 83 LYS A CA 1
ATOM 626 C C . LYS A 1 83 ? 2.742 4.815 -14.248 1.00 57.41 83 LYS A C 1
ATOM 628 O O . LYS A 1 83 ? 2.294 5.922 -13.933 1.00 57.41 83 LYS A O 1
ATOM 633 N N . ASN A 1 84 ? 3.884 4.667 -14.917 1.00 54.34 84 ASN A N 1
ATOM 634 C CA . ASN A 1 84 ? 4.593 5.782 -15.548 1.00 54.34 84 ASN A CA 1
ATOM 635 C C . ASN A 1 84 ? 3.715 6.357 -16.674 1.00 54.34 84 ASN A C 1
ATOM 637 O O . ASN A 1 84 ? 3.786 5.949 -17.834 1.00 54.34 84 ASN A O 1
ATOM 641 N N . LEU A 1 85 ? 2.760 7.209 -16.306 1.00 50.03 85 LEU A N 1
ATOM 642 C CA . LEU A 1 85 ? 1.763 7.721 -17.224 1.00 50.03 85 LEU A CA 1
ATOM 643 C C . LEU A 1 85 ? 2.201 9.061 -17.775 1.00 50.03 85 LEU A C 1
ATOM 645 O O . LEU A 1 85 ? 2.348 10.058 -17.067 1.00 50.03 85 LEU A O 1
ATOM 649 N N . THR A 1 86 ? 2.300 9.096 -19.100 1.00 46.88 86 THR A N 1
ATOM 650 C CA . THR A 1 86 ? 2.159 10.334 -19.850 1.00 46.88 86 THR A CA 1
ATOM 651 C C . THR A 1 86 ? 0.890 11.050 -19.375 1.00 46.88 86 THR A C 1
ATOM 653 O O . THR A 1 86 ? -0.166 10.433 -19.224 1.00 46.88 86 THR A O 1
ATOM 656 N N . THR A 1 87 ? 1.014 12.350 -19.106 1.00 41.28 87 THR A N 1
ATOM 657 C CA . THR A 1 87 ? -0.077 13.234 -18.662 1.00 41.28 87 THR A CA 1
ATOM 658 C C . THR A 1 87 ? -1.402 12.910 -19.369 1.00 41.28 87 THR A C 1
ATOM 660 O O . THR A 1 87 ? -1.475 13.028 -20.590 1.00 41.28 87 THR A O 1
ATOM 663 N N . GLY A 1 88 ? -2.443 12.546 -18.610 1.00 36.59 88 GLY A N 1
ATOM 664 C CA . GLY A 1 88 ? -3.807 12.341 -19.123 1.00 36.59 88 GLY A CA 1
ATOM 665 C C . GLY A 1 88 ? -4.224 10.894 -19.418 1.00 36.59 88 GLY A C 1
ATOM 666 O O . GLY A 1 88 ? -5.348 10.688 -19.863 1.00 36.59 88 GLY A O 1
ATOM 667 N N . SER A 1 89 ? -3.373 9.896 -19.169 1.00 46.47 89 SER A N 1
ATOM 668 C CA . SER A 1 89 ? -3.762 8.487 -19.321 1.00 46.47 89 SER A CA 1
ATOM 669 C C . SER A 1 89 ? -4.648 7.998 -18.167 1.00 46.47 89 SER A C 1
ATOM 671 O O . SER A 1 89 ? -4.343 8.240 -17.002 1.00 46.47 89 SER A O 1
ATOM 673 N N . SER A 1 90 ? -5.718 7.269 -18.495 1.00 50.03 90 SER A N 1
ATOM 674 C CA . SER A 1 90 ? -6.590 6.550 -17.551 1.00 50.03 90 SER A CA 1
ATOM 675 C C . SER A 1 90 ? -6.123 5.123 -17.245 1.00 50.03 90 SER A C 1
ATOM 677 O O . SER A 1 90 ? -6.642 4.487 -16.332 1.00 50.03 90 SER A O 1
ATOM 679 N N . ASP A 1 91 ? -5.165 4.600 -18.012 1.00 55.53 91 ASP A N 1
ATOM 680 C CA . ASP A 1 91 ? -4.839 3.173 -17.993 1.00 55.53 91 ASP A CA 1
ATOM 681 C C . ASP A 1 91 ? -3.788 2.862 -16.932 1.00 55.53 91 ASP A C 1
ATOM 683 O O . ASP A 1 91 ? -2.637 3.237 -17.105 1.00 55.53 91 ASP A O 1
ATOM 687 N N . THR A 1 92 ? -4.131 2.128 -15.874 1.00 68.25 92 THR A N 1
ATOM 688 C CA . THR A 1 92 ? -3.192 1.731 -14.800 1.00 68.25 92 THR A CA 1
ATOM 689 C C . THR A 1 92 ? -2.439 0.428 -15.084 1.00 68.25 92 THR A C 1
ATOM 691 O O . THR A 1 92 ? -1.490 0.095 -14.378 1.00 68.25 92 THR A O 1
ATOM 694 N N . LEU A 1 93 ? -2.827 -0.301 -16.134 1.00 76.88 93 LEU A N 1
ATOM 695 C CA . LEU A 1 93 ? -2.263 -1.600 -16.493 1.00 76.88 93 LEU A CA 1
ATOM 696 C C . LEU A 1 93 ? -1.104 -1.493 -17.497 1.00 76.88 93 LEU A C 1
ATOM 698 O O . LEU A 1 93 ? -1.115 -0.657 -18.408 1.00 76.88 93 LEU A O 1
ATOM 702 N N . VAL A 1 94 ? -0.133 -2.398 -17.383 1.00 80.25 94 VAL A N 1
ATOM 703 C CA . VAL A 1 94 ? 1.029 -2.531 -18.272 1.00 80.25 94 VAL A CA 1
ATOM 704 C C . VAL A 1 94 ? 1.176 -3.981 -18.722 1.00 80.25 94 VAL A C 1
ATOM 706 O O . VAL A 1 94 ? 1.084 -4.901 -17.919 1.00 80.25 94 VAL A O 1
ATOM 709 N N . TYR A 1 95 ? 1.405 -4.202 -20.012 1.00 86.19 95 TYR A N 1
ATOM 710 C CA . TYR A 1 95 ? 1.571 -5.542 -20.566 1.00 86.19 95 TYR A CA 1
ATOM 711 C C . TYR A 1 95 ? 2.941 -6.160 -20.238 1.00 86.19 95 TYR A C 1
ATOM 713 O O . TYR A 1 95 ? 3.973 -5.504 -20.392 1.00 86.19 95 TYR A O 1
ATOM 721 N N . THR A 1 96 ? 2.971 -7.440 -19.851 1.00 88.19 96 THR A N 1
ATOM 722 C CA . THR A 1 96 ? 4.205 -8.211 -19.621 1.00 88.19 96 THR A CA 1
ATOM 723 C C . THR A 1 96 ? 4.843 -8.689 -20.935 1.00 88.19 96 THR A C 1
ATOM 725 O O . THR A 1 96 ? 4.847 -9.872 -21.286 1.00 88.19 96 THR A O 1
ATOM 728 N N . SER A 1 97 ? 5.376 -7.742 -21.710 1.00 89.12 97 SER A N 1
ATOM 729 C CA . SER A 1 97 ? 5.947 -7.978 -23.044 1.00 89.12 97 SER A CA 1
ATOM 730 C C . SER A 1 97 ? 7.239 -8.800 -23.052 1.00 89.12 97 SER A C 1
ATOM 732 O O . SER A 1 97 ? 7.548 -9.425 -24.066 1.00 89.12 97 SER A O 1
ATOM 734 N N . ASN A 1 98 ? 7.989 -8.822 -21.950 1.00 90.62 98 ASN A N 1
ATOM 735 C CA . ASN A 1 98 ? 9.313 -9.435 -21.884 1.00 90.62 98 ASN A CA 1
ATOM 736 C C . ASN A 1 98 ? 9.204 -10.895 -21.435 1.00 90.62 98 ASN A C 1
ATOM 738 O O . ASN A 1 98 ? 8.727 -11.173 -20.339 1.00 90.62 98 ASN A O 1
ATOM 742 N N . ASN A 1 99 ? 9.656 -11.844 -22.257 1.00 92.38 99 ASN A N 1
ATOM 743 C CA . ASN A 1 99 ? 9.731 -13.255 -21.870 1.00 92.38 99 ASN A CA 1
ATOM 744 C C . ASN A 1 99 ? 11.058 -13.529 -21.149 1.00 92.38 99 ASN A C 1
ATOM 746 O O . ASN A 1 99 ? 12.119 -13.445 -21.765 1.00 92.38 99 ASN A O 1
ATOM 750 N N . LEU A 1 100 ? 10.990 -13.880 -19.864 1.00 89.75 100 LEU A N 1
ATOM 751 C CA . LEU A 1 100 ? 12.161 -14.185 -19.034 1.00 89.75 100 LEU A CA 1
ATOM 752 C C . LEU A 1 100 ? 12.514 -15.685 -19.025 1.00 89.75 100 LEU A C 1
ATOM 754 O O . LEU A 1 100 ? 13.478 -16.093 -18.381 1.00 89.75 100 LEU A O 1
ATOM 758 N N . GLY A 1 101 ? 11.739 -16.520 -19.725 1.00 88.75 101 GLY A N 1
ATOM 759 C CA . GLY A 1 101 ? 11.862 -17.975 -19.693 1.00 88.75 101 GLY A CA 1
ATOM 760 C C . GLY A 1 101 ? 11.171 -18.610 -18.481 1.00 88.75 101 GLY A C 1
ATOM 761 O O . GLY A 1 101 ? 10.664 -17.932 -17.588 1.00 88.75 101 GLY A O 1
ATOM 762 N N . GLY A 1 102 ? 11.080 -19.945 -18.472 1.00 86.75 102 GLY A N 1
ATOM 763 C CA . GLY A 1 102 ? 10.517 -20.701 -17.342 1.00 86.75 102 GLY A CA 1
ATOM 764 C C . GLY A 1 102 ? 9.045 -20.401 -17.015 1.00 86.75 102 GLY A C 1
ATOM 765 O O . GLY A 1 102 ? 8.619 -20.639 -15.891 1.00 86.75 102 GLY A O 1
ATOM 766 N N . GLY A 1 103 ? 8.274 -19.858 -17.965 1.00 89.12 103 GLY A N 1
ATOM 767 C CA . GLY A 1 103 ? 6.881 -19.447 -17.740 1.00 89.12 103 GLY A CA 1
ATOM 768 C C . GLY A 1 103 ? 6.723 -18.093 -17.037 1.00 89.12 103 GLY A C 1
ATOM 769 O O . GLY A 1 103 ? 5.631 -17.792 -16.554 1.00 89.12 103 GLY A O 1
ATOM 770 N N . CYS A 1 104 ? 7.790 -17.291 -16.974 1.00 90.69 104 CYS A N 1
AT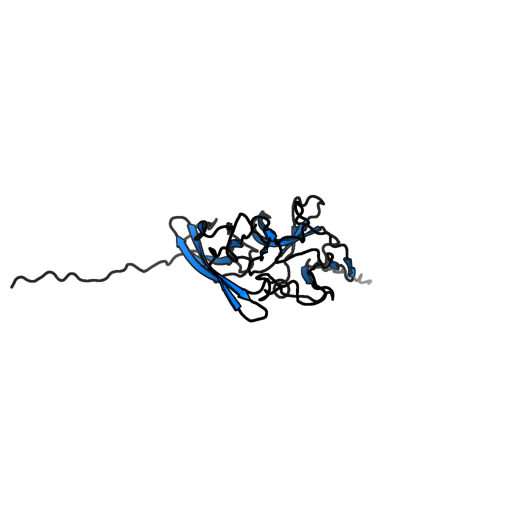OM 771 C CA . CYS A 1 104 ? 7.792 -15.956 -16.391 1.00 90.69 104 CYS A CA 1
ATOM 772 C C . CYS A 1 104 ? 7.860 -14.863 -17.457 1.00 90.69 104 CYS A C 1
ATOM 774 O O . CYS A 1 104 ? 8.655 -14.928 -18.396 1.00 90.69 104 CYS A O 1
ATOM 776 N N . PHE A 1 105 ? 7.060 -13.823 -17.255 1.00 91.81 105 PHE A N 1
ATOM 777 C CA . PHE A 1 105 ? 6.969 -12.665 -18.129 1.00 91.81 105 PHE A CA 1
ATOM 778 C C . PHE A 1 105 ? 7.099 -11.394 -17.306 1.00 91.81 105 PHE A C 1
ATOM 780 O O . PHE A 1 105 ? 6.625 -11.351 -16.177 1.00 91.81 105 PHE A O 1
ATOM 787 N N . ALA A 1 106 ? 7.717 -10.360 -17.854 1.00 90.56 106 ALA A N 1
ATOM 788 C CA . ALA A 1 106 ? 7.877 -9.084 -17.180 1.00 90.56 106 ALA A CA 1
ATOM 789 C C . ALA A 1 106 ? 7.365 -7.933 -18.029 1.00 90.56 106 ALA A C 1
ATOM 791 O O . ALA A 1 106 ? 7.358 -7.993 -19.261 1.00 90.56 106 ALA A O 1
ATOM 792 N N . THR A 1 107 ? 6.925 -6.876 -17.362 1.00 88.38 107 THR A N 1
ATOM 793 C CA . THR A 1 107 ? 6.732 -5.588 -18.023 1.00 88.38 107 THR A CA 1
ATOM 794 C C . THR A 1 107 ? 8.078 -5.003 -18.451 1.00 88.38 107 THR A C 1
ATOM 796 O O . THR A 1 107 ? 9.122 -5.427 -17.943 1.00 88.38 107 THR A O 1
ATOM 799 N N . PRO A 1 108 ? 8.080 -4.017 -19.362 1.00 85.06 108 PRO A N 1
ATOM 800 C CA . PRO A 1 108 ? 9.209 -3.112 -19.506 1.00 85.06 108 PRO A CA 1
ATOM 801 C C . PRO A 1 108 ? 9.636 -2.548 -18.149 1.00 85.06 108 PRO A C 1
ATOM 803 O O . PRO A 1 108 ? 8.819 -2.394 -17.234 1.00 85.06 108 PRO A O 1
ATOM 806 N N . VAL A 1 109 ? 10.933 -2.329 -18.018 1.00 77.31 109 VAL A N 1
ATOM 807 C CA . VAL A 1 109 ? 11.552 -1.762 -16.833 1.00 77.31 109 VAL A CA 1
ATOM 808 C C . VAL A 1 109 ? 11.563 -0.251 -17.081 1.00 77.31 109 VAL A C 1
ATOM 810 O O . VAL A 1 109 ? 12.373 0.188 -17.884 1.00 77.31 109 VAL A O 1
ATOM 813 N N . ASP A 1 110 ? 10.574 0.465 -16.513 1.00 70.31 110 ASP A N 1
ATOM 814 C CA . ASP A 1 110 ? 10.057 1.836 -16.860 1.00 70.31 110 ASP A CA 1
ATOM 815 C C . ASP A 1 110 ? 8.537 1.909 -16.912 1.00 70.31 110 ASP A C 1
ATOM 817 O O . ASP A 1 110 ? 7.942 2.989 -16.869 1.00 70.31 110 ASP A O 1
ATOM 821 N N . ALA A 1 111 ? 7.893 0.749 -16.882 1.00 70.94 111 ALA A N 1
ATOM 822 C CA . ALA A 1 111 ? 6.454 0.622 -16.814 1.00 70.94 111 ALA A CA 1
ATOM 823 C C . ALA A 1 111 ? 5.832 1.204 -15.534 1.00 70.94 111 ALA A C 1
ATOM 825 O O . ALA A 1 111 ? 4.740 1.783 -15.585 1.00 70.94 111 ALA A O 1
ATOM 826 N N . PHE A 1 112 ? 6.489 1.021 -14.385 1.00 72.69 112 PHE A N 1
ATOM 827 C CA . PHE A 1 112 ? 5.955 1.402 -13.079 1.00 72.69 112 PHE A CA 1
ATOM 828 C C . PHE A 1 112 ? 6.796 2.486 -12.436 1.00 72.69 112 PHE A C 1
ATOM 830 O O . PHE A 1 112 ? 8.002 2.337 -12.262 1.00 72.69 112 PHE A O 1
ATOM 837 N N . ALA A 1 113 ? 6.119 3.549 -12.012 1.00 64.88 113 ALA A N 1
ATOM 838 C CA . ALA A 1 113 ? 6.721 4.597 -11.218 1.00 64.88 113 ALA A CA 1
ATOM 839 C C . ALA A 1 113 ? 6.106 4.550 -9.821 1.00 64.88 113 ALA A C 1
ATOM 841 O O . ALA A 1 113 ? 5.053 5.131 -9.563 1.00 64.88 113 ALA A O 1
ATOM 842 N N . PHE A 1 114 ? 6.808 3.912 -8.887 1.00 69.62 114 PHE A N 1
ATOM 843 C CA . PHE A 1 114 ? 6.414 3.840 -7.477 1.00 69.62 114 PHE A CA 1
ATOM 844 C C . PHE A 1 114 ? 6.451 5.216 -6.766 1.00 69.62 114 PHE A C 1
ATOM 846 O O . PHE A 1 114 ? 6.281 5.296 -5.552 1.00 69.62 114 PHE A O 1
ATOM 853 N N . SER A 1 115 ? 6.690 6.322 -7.492 1.00 59.12 115 SER A N 1
ATOM 854 C CA . SER A 1 115 ? 6.903 7.651 -6.902 1.00 59.12 115 SER A CA 1
ATOM 855 C C . SER A 1 115 ? 6.611 8.888 -7.765 1.00 59.12 115 SER A C 1
ATOM 857 O O . SER A 1 115 ? 7.095 9.975 -7.446 1.00 59.12 115 SER A O 1
ATOM 859 N N . GLN A 1 116 ? 5.847 8.783 -8.856 1.00 51.31 116 GLN A N 1
ATOM 860 C CA . GLN A 1 116 ? 5.754 9.898 -9.810 1.00 51.31 116 GLN A CA 1
ATOM 861 C C . GLN A 1 116 ? 4.334 10.307 -10.202 1.00 51.31 116 GLN A C 1
ATOM 863 O O . GLN A 1 116 ? 4.061 10.553 -11.378 1.00 51.31 116 GLN A O 1
ATOM 868 N N . PHE A 1 117 ? 3.438 10.527 -9.235 1.00 52.53 117 PHE A N 1
ATOM 869 C CA . PHE A 1 117 ? 2.331 11.436 -9.547 1.00 52.53 117 PHE A CA 1
ATOM 870 C C . PHE A 1 117 ? 2.906 12.838 -9.736 1.00 52.53 117 PHE A C 1
ATOM 872 O O . PHE A 1 117 ? 3.374 13.473 -8.795 1.00 52.53 117 PHE A O 1
ATOM 879 N N . ARG A 1 118 ? 2.932 13.321 -10.978 1.00 51.28 118 ARG A N 1
ATOM 880 C CA . ARG A 1 118 ? 3.333 14.695 -11.268 1.00 51.28 118 ARG A CA 1
ATOM 881 C C . ARG A 1 118 ? 2.201 15.621 -10.841 1.00 51.28 118 ARG A C 1
ATOM 883 O O . ARG A 1 118 ? 1.175 15.715 -11.507 1.00 51.28 118 ARG A O 1
ATOM 890 N N . ASP A 1 119 ? 2.396 16.319 -9.735 1.00 53.28 119 ASP A N 1
ATOM 891 C CA . ASP A 1 119 ? 1.496 17.369 -9.296 1.00 53.28 119 ASP A CA 1
ATOM 892 C C . ASP A 1 119 ? 1.699 18.610 -10.171 1.00 53.28 119 ASP A C 1
ATOM 894 O O . ASP A 1 119 ? 2.662 19.372 -10.032 1.00 53.28 119 ASP A O 1
ATOM 898 N N . PHE A 1 120 ? 0.772 18.786 -11.109 1.00 53.72 120 PHE A N 1
ATOM 899 C CA . PHE A 1 120 ? 0.746 19.915 -12.031 1.00 53.72 120 PHE A CA 1
ATOM 900 C C . PHE A 1 120 ? 0.247 21.218 -11.395 1.00 53.72 120 PHE A C 1
ATOM 902 O O . PHE A 1 120 ? 0.372 22.266 -12.026 1.00 53.72 120 PHE A O 1
ATOM 909 N N . THR A 1 121 ? -0.323 21.166 -10.186 1.00 54.41 121 THR A N 1
ATOM 910 C CA . THR A 1 121 ? -0.904 22.334 -9.509 1.00 54.41 121 THR A CA 1
ATOM 911 C C . THR A 1 121 ? 0.146 23.172 -8.779 1.00 54.41 121 THR A C 1
ATOM 913 O O . THR A 1 121 ? -0.028 24.381 -8.625 1.00 54.41 121 THR A O 1
ATOM 916 N N . ARG A 1 122 ? 1.278 22.568 -8.392 1.00 48.81 122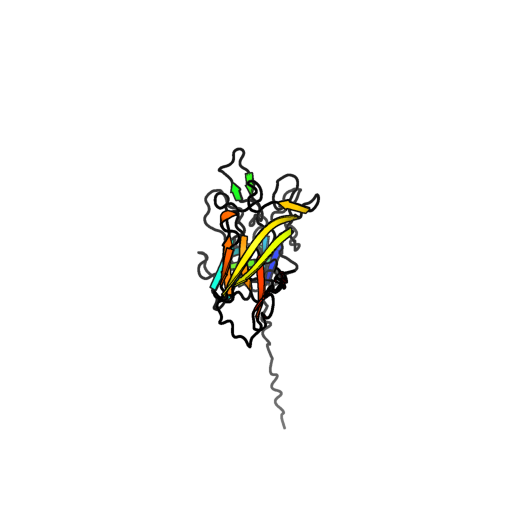 ARG A N 1
ATOM 917 C CA . ARG A 1 122 ? 2.433 23.276 -7.820 1.00 48.81 122 ARG A CA 1
ATOM 918 C C . ARG A 1 122 ? 3.347 23.832 -8.921 1.00 48.81 122 ARG A C 1
ATOM 920 O O . ARG A 1 122 ? 3.545 23.210 -9.963 1.00 48.81 122 ARG A O 1
ATOM 927 N N . THR A 1 123 ? 3.904 25.026 -8.691 1.00 53.75 123 THR A N 1
ATOM 928 C CA . THR A 1 123 ? 4.915 25.659 -9.560 1.00 53.75 123 THR A CA 1
ATOM 929 C C . THR A 1 123 ? 6.192 25.918 -8.747 1.00 53.75 123 THR A C 1
ATOM 931 O O . THR A 1 123 ? 6.141 26.732 -7.825 1.00 53.75 123 THR A O 1
ATOM 934 N N . PRO A 1 124 ? 7.327 25.263 -9.070 1.00 57.50 124 PRO A N 1
ATOM 935 C CA . PRO A 1 124 ? 7.500 24.283 -10.147 1.00 57.50 124 PRO A CA 1
ATOM 936 C C . PRO A 1 124 ? 6.718 22.986 -9.885 1.00 57.50 124 PRO A C 1
ATOM 938 O O . PRO A 1 124 ? 6.390 22.669 -8.744 1.00 57.50 124 PRO A O 1
ATOM 941 N N . ARG A 1 125 ? 6.415 22.247 -10.959 1.00 53.91 125 ARG A N 1
ATOM 942 C CA . ARG A 1 125 ? 5.751 20.937 -10.867 1.00 53.91 125 ARG A CA 1
ATOM 943 C C . ARG A 1 125 ? 6.621 19.993 -10.046 1.00 53.91 125 ARG A C 1
ATOM 945 O O . ARG A 1 125 ? 7.831 19.951 -10.270 1.00 53.91 125 ARG A O 1
ATOM 952 N N . VAL A 1 126 ? 6.007 19.217 -9.163 1.00 52.44 126 VAL A N 1
ATOM 953 C CA . VAL A 1 126 ? 6.716 18.253 -8.311 1.00 52.44 126 VAL A CA 1
ATOM 954 C C . VAL A 1 126 ? 6.192 16.844 -8.540 1.00 52.44 126 VAL A C 1
ATOM 956 O O . VAL A 1 126 ? 5.038 16.660 -8.917 1.00 52.44 126 VAL A O 1
ATOM 959 N N . TYR A 1 127 ? 7.052 15.857 -8.333 1.00 56.25 127 TYR A N 1
ATOM 960 C CA . TYR A 1 127 ? 6.683 14.446 -8.350 1.00 56.25 127 TYR A CA 1
ATOM 961 C C . TYR A 1 127 ? 6.311 14.013 -6.935 1.00 56.25 127 TYR A C 1
ATOM 963 O O . TYR A 1 127 ? 6.829 14.562 -5.960 1.00 56.25 127 TYR A O 1
ATOM 971 N N . VAL A 1 128 ? 5.353 13.100 -6.830 1.00 59.38 128 VAL A N 1
ATOM 972 C CA . VAL A 1 128 ? 4.699 12.765 -5.574 1.00 59.38 128 VAL A CA 1
ATOM 973 C C . VAL A 1 128 ? 4.780 11.265 -5.305 1.00 59.38 128 VAL A C 1
ATOM 975 O O . VAL A 1 128 ? 4.438 10.451 -6.163 1.00 59.38 128 VAL A O 1
ATOM 978 N N . SER A 1 129 ? 5.231 10.938 -4.093 1.00 62.28 129 SER A N 1
ATOM 979 C CA . SER A 1 129 ? 5.510 9.593 -3.583 1.00 62.28 129 SER A CA 1
ATOM 980 C C . SER A 1 129 ? 4.269 8.721 -3.431 1.00 62.28 129 SER A C 1
ATOM 982 O O . SER A 1 129 ? 3.223 9.205 -2.997 1.00 62.28 129 SER A O 1
ATOM 984 N N . ALA A 1 130 ? 4.429 7.418 -3.681 1.00 73.56 130 ALA A N 1
ATOM 985 C CA . ALA A 1 130 ? 3.586 6.411 -3.050 1.00 73.56 130 ALA A CA 1
ATOM 986 C C . ALA A 1 130 ? 3.937 6.287 -1.556 1.00 73.56 130 ALA A C 1
ATOM 988 O O . ALA A 1 130 ? 4.876 6.914 -1.065 1.00 73.56 130 ALA A O 1
ATOM 989 N N . PHE A 1 131 ? 3.150 5.521 -0.821 1.00 82.25 131 PHE A N 1
ATOM 990 C CA . PHE A 1 131 ? 3.195 5.428 0.633 1.00 82.25 131 PHE A CA 1
ATOM 991 C C . PHE A 1 131 ? 3.892 4.122 1.072 1.00 82.25 131 PHE A C 1
ATOM 993 O O . PHE A 1 131 ? 3.774 3.120 0.370 1.00 82.25 131 PHE A O 1
ATOM 1000 N N . PRO A 1 132 ? 4.677 4.083 2.168 1.00 83.62 132 PRO A N 1
ATOM 1001 C CA . PRO A 1 132 ? 5.320 2.844 2.600 1.00 83.62 132 PRO A CA 1
ATOM 1002 C C . PRO A 1 132 ? 4.327 1.693 2.724 1.00 83.62 132 PRO A C 1
ATOM 1004 O O . PRO A 1 132 ? 3.209 1.885 3.190 1.00 83.62 132 PRO A O 1
ATOM 1007 N N . GLY A 1 133 ? 4.712 0.489 2.329 1.00 84.06 133 GLY A N 1
ATOM 1008 C CA . GLY A 1 133 ? 3.745 -0.590 2.294 1.00 84.06 133 GLY A CA 1
ATOM 1009 C C . GLY A 1 133 ? 4.113 -1.740 1.391 1.00 84.06 133 GLY A C 1
ATOM 1010 O O . GLY A 1 133 ? 5.056 -1.675 0.603 1.00 84.06 133 GLY A O 1
ATOM 1011 N N . ARG A 1 134 ? 3.337 -2.804 1.500 1.00 82.62 134 ARG A N 1
ATOM 1012 C CA . ARG A 1 134 ? 3.463 -3.977 0.664 1.00 82.62 134 ARG A CA 1
ATOM 1013 C C . ARG A 1 134 ? 2.684 -3.803 -0.632 1.00 82.62 134 ARG A C 1
ATOM 1015 O O . ARG A 1 134 ? 1.508 -3.455 -0.631 1.00 82.62 134 ARG A O 1
ATOM 1022 N N . VAL A 1 135 ? 3.347 -4.101 -1.737 1.00 83.06 135 VAL A N 1
ATOM 1023 C CA . VAL A 1 135 ? 2.781 -4.027 -3.080 1.00 83.06 135 VAL A CA 1
ATOM 1024 C C . VAL A 1 135 ? 2.164 -5.370 -3.456 1.00 83.06 135 VAL A C 1
ATOM 1026 O O . VAL A 1 135 ? 2.713 -6.427 -3.154 1.00 83.06 135 VAL A O 1
ATOM 1029 N N . HIS A 1 136 ? 1.050 -5.337 -4.176 1.00 81.75 136 HIS A N 1
ATOM 1030 C CA . HIS A 1 136 ? 0.444 -6.485 -4.837 1.00 81.75 136 HIS A CA 1
ATOM 1031 C C . HIS A 1 136 ? 0.381 -6.284 -6.349 1.00 81.75 136 HIS A C 1
ATOM 1033 O O . HIS A 1 136 ? 0.372 -5.156 -6.843 1.00 81.75 136 HIS A O 1
ATOM 1039 N N . ALA A 1 137 ? 0.303 -7.395 -7.084 1.00 82.50 137 ALA A N 1
ATOM 1040 C CA . ALA A 1 137 ? 0.092 -7.380 -8.519 1.00 82.50 137 ALA A CA 1
ATOM 1041 C C . ALA A 1 137 ? -1.370 -7.716 -8.820 1.00 82.50 137 ALA A C 1
ATOM 1043 O O . ALA A 1 137 ? -1.867 -8.810 -8.545 1.00 82.50 137 ALA A O 1
ATOM 1044 N N . MET A 1 138 ? -2.059 -6.766 -9.430 1.00 82.44 138 MET A N 1
ATOM 1045 C CA . MET A 1 138 ? -3.347 -6.993 -10.062 1.00 82.44 138 MET A CA 1
ATOM 1046 C C . MET A 1 138 ? -3.100 -7.326 -11.531 1.00 82.44 138 MET A C 1
ATOM 1048 O O . MET A 1 138 ? -2.324 -6.640 -12.186 1.00 82.44 138 MET A O 1
ATOM 1052 N N . TYR A 1 139 ? -3.748 -8.349 -12.076 1.00 75.81 139 TYR A N 1
ATOM 1053 C CA . TYR A 1 139 ? -3.686 -8.664 -13.500 1.00 75.81 139 TYR A CA 1
ATOM 1054 C C . TYR A 1 139 ? -5.081 -8.971 -14.029 1.00 75.81 139 TYR A C 1
ATOM 1056 O O . TYR A 1 139 ? -5.882 -9.618 -13.361 1.00 75.81 139 TYR A O 1
ATOM 1064 N N . SER A 1 140 ? -5.398 -8.510 -15.236 1.00 69.19 140 SER A N 1
ATOM 1065 C CA . SER A 1 140 ? -6.663 -8.868 -15.879 1.00 69.19 140 SER A CA 1
ATOM 1066 C C . SER A 1 140 ? -6.435 -9.785 -17.075 1.00 69.19 140 SER A C 1
ATOM 1068 O O . SER A 1 140 ? -5.440 -9.687 -17.799 1.00 69.19 140 SER A O 1
ATOM 1070 N N . ASN A 1 141 ? -7.382 -10.704 -17.270 1.00 65.38 141 ASN A N 1
ATOM 1071 C CA . ASN A 1 141 ? -7.495 -11.487 -18.495 1.00 65.38 141 ASN A CA 1
ATOM 1072 C C . ASN A 1 141 ? -8.168 -10.701 -19.629 1.00 65.38 141 ASN A C 1
ATOM 1074 O O . ASN A 1 141 ? -8.073 -11.125 -20.780 1.00 65.38 141 ASN A O 1
ATOM 1078 N N . SER A 1 142 ? -8.825 -9.581 -19.324 1.00 60.31 142 SER A N 1
ATOM 1079 C CA . SER A 1 142 ? -9.407 -8.678 -20.308 1.00 60.31 142 SER A CA 1
ATOM 1080 C C . SER A 1 142 ? -8.462 -7.505 -20.597 1.00 60.31 142 SER A C 1
ATOM 1082 O O . SER A 1 142 ? -7.732 -7.025 -19.728 1.00 60.31 142 SER A O 1
ATOM 1084 N N . ALA A 1 143 ? -8.472 -7.029 -21.841 1.00 54.12 143 ALA A N 1
ATOM 1085 C CA . ALA A 1 143 ? -7.652 -5.891 -22.260 1.00 54.12 143 ALA A CA 1
ATOM 1086 C C . ALA A 1 143 ? -8.132 -4.550 -21.668 1.00 54.12 143 ALA A C 1
ATOM 1088 O O . ALA A 1 143 ? -7.363 -3.598 -21.619 1.00 54.12 143 ALA A O 1
ATOM 1089 N N . ASP A 1 144 ? -9.388 -4.485 -21.216 1.00 53.97 144 ASP A N 1
ATOM 1090 C CA . ASP A 1 144 ? -10.017 -3.304 -20.611 1.00 53.97 144 ASP A CA 1
ATOM 1091 C C . ASP A 1 144 ? -9.895 -3.258 -19.075 1.00 53.97 144 ASP A C 1
ATOM 1093 O O . ASP A 1 144 ? -10.380 -2.322 -18.445 1.00 53.97 144 ASP A O 1
ATOM 1097 N N . GLY A 1 145 ? -9.274 -4.270 -18.456 1.00 52.28 145 GLY A N 1
ATOM 1098 C CA . GLY A 1 145 ? -9.103 -4.344 -17.004 1.00 52.28 145 GLY A CA 1
ATOM 1099 C C . GLY A 1 145 ? -10.333 -4.798 -16.211 1.00 52.28 145 GLY A C 1
ATOM 1100 O O . GLY A 1 145 ? -10.260 -4.857 -14.984 1.00 52.28 145 GLY A O 1
ATOM 1101 N N . SER A 1 146 ? -11.441 -5.157 -16.867 1.00 57.81 146 SER A N 1
ATOM 1102 C CA . SER A 1 146 ? -12.607 -5.756 -16.206 1.00 57.81 146 SER A CA 1
ATOM 1103 C C . SER A 1 146 ? -12.280 -7.106 -15.539 1.00 57.81 146 SER A C 1
ATOM 1105 O O . SER A 1 146 ? -11.429 -7.862 -16.003 1.00 57.81 146 SER A O 1
ATOM 1107 N N . SER A 1 147 ? -12.934 -7.402 -14.407 1.00 64.31 147 SER A N 1
ATOM 1108 C CA . SER A 1 147 ? -12.743 -8.638 -13.618 1.00 64.31 147 SER A CA 1
ATOM 1109 C C . SER A 1 147 ? -11.275 -8.951 -13.263 1.00 64.31 147 SER A C 1
ATOM 1111 O O . SER A 1 147 ? -10.765 -10.019 -13.626 1.00 64.31 147 SER A O 1
ATOM 1113 N N . PRO A 1 148 ? -10.579 -8.041 -12.555 1.00 70.25 148 PRO A N 1
ATOM 1114 C CA . PRO A 1 148 ? -9.185 -8.248 -12.195 1.00 70.25 148 PRO A CA 1
ATOM 1115 C C . PRO A 1 148 ? -9.018 -9.499 -11.330 1.00 70.25 148 PRO A C 1
ATOM 1117 O O . PRO A 1 148 ? -9.807 -9.781 -10.431 1.00 70.25 148 PRO A O 1
ATOM 1120 N N . SER A 1 149 ? -7.958 -10.247 -11.606 1.00 74.06 149 SER A N 1
ATOM 1121 C CA . SER A 1 149 ? -7.446 -11.300 -10.740 1.00 74.06 149 SER A CA 1
ATOM 1122 C C . SER A 1 149 ? -6.233 -10.760 -9.987 1.00 74.06 149 SER A C 1
ATOM 1124 O O . SER A 1 149 ? -5.407 -10.037 -10.541 1.00 74.06 149 SER A O 1
ATOM 1126 N N . PHE A 1 150 ? -6.118 -11.089 -8.707 1.00 72.06 150 PHE A N 1
ATOM 1127 C CA . PHE A 1 150 ? -4.992 -10.662 -7.881 1.00 72.06 150 PHE A CA 1
ATOM 1128 C C . PHE A 1 150 ? -4.005 -11.818 -7.751 1.00 72.06 150 PHE A C 1
ATOM 1130 O O . PHE A 1 150 ? -4.403 -12.960 -7.519 1.00 72.06 150 PHE A O 1
ATOM 1137 N N . VAL A 1 151 ? -2.716 -11.530 -7.915 1.00 72.31 151 VAL A N 1
ATOM 1138 C CA . VAL A 1 151 ? -1.627 -12.445 -7.566 1.00 72.31 151 VAL A CA 1
ATOM 1139 C C . VAL A 1 151 ? -0.747 -11.741 -6.551 1.00 72.31 151 VAL A C 1
ATOM 1141 O O . VAL A 1 151 ? -0.273 -10.625 -6.770 1.00 72.31 151 VAL A O 1
ATOM 1144 N N . GLY A 1 152 ? -0.537 -12.408 -5.419 1.00 64.25 152 GLY A N 1
ATOM 1145 C CA . GLY A 1 152 ? 0.351 -11.906 -4.386 1.00 64.25 152 GLY A CA 1
ATOM 1146 C C . GLY A 1 152 ? 1.762 -11.731 -4.941 1.00 64.25 152 GLY A C 1
ATOM 1147 O O . GLY A 1 152 ? 2.338 -12.659 -5.516 1.00 64.25 152 GLY A O 1
ATOM 1148 N N . VAL A 1 153 ? 2.324 -10.540 -4.744 1.00 70.38 153 VAL A N 1
ATOM 1149 C CA . VAL A 1 153 ? 3.775 -10.365 -4.800 1.00 70.38 153 VAL A CA 1
ATOM 1150 C C . VAL A 1 153 ? 4.340 -10.959 -3.518 1.00 70.38 153 VAL A C 1
ATOM 1152 O O . VAL A 1 153 ? 3.807 -10.698 -2.431 1.00 70.38 153 VAL A O 1
ATOM 1155 N N . ASN A 1 154 ? 5.358 -11.808 -3.642 1.00 66.69 154 ASN A N 1
ATOM 1156 C CA . ASN A 1 154 ? 5.948 -12.481 -2.490 1.00 66.69 154 ASN A CA 1
ATOM 1157 C C . ASN A 1 154 ? 6.442 -11.450 -1.462 1.00 66.69 154 ASN A C 1
ATOM 1159 O O . ASN A 1 154 ? 6.964 -10.389 -1.801 1.00 66.69 154 ASN A O 1
ATOM 1163 N N . PHE A 1 155 ? 6.277 -11.781 -0.186 1.00 59.06 155 PHE A N 1
ATOM 1164 C CA . PHE A 1 155 ? 6.475 -10.878 0.942 1.00 59.06 155 PHE A CA 1
ATOM 1165 C C . PHE A 1 155 ? 7.935 -10.462 1.131 1.00 59.06 155 PHE A C 1
ATOM 1167 O O . PHE A 1 155 ? 8.189 -9.550 1.895 1.00 59.06 155 PHE A O 1
ATOM 1174 N N . ALA A 1 156 ? 8.911 -11.114 0.506 1.00 60.50 156 ALA A N 1
ATOM 1175 C CA . ALA A 1 156 ? 10.313 -10.692 0.586 1.00 60.50 156 ALA A CA 1
ATOM 1176 C C . ALA A 1 156 ? 10.740 -9.800 -0.598 1.00 60.50 156 ALA A C 1
ATOM 1178 O O . ALA A 1 156 ? 11.914 -9.467 -0.712 1.00 60.50 156 ALA A O 1
ATOM 1179 N N . GLU A 1 157 ? 9.816 -9.491 -1.515 1.00 67.56 157 GLU A N 1
ATOM 1180 C CA . GLU A 1 157 ? 10.143 -9.183 -2.914 1.00 67.56 157 GLU A CA 1
ATOM 1181 C C . GLU A 1 157 ? 9.311 -8.011 -3.483 1.00 67.56 157 GLU A C 1
ATOM 1183 O O . GLU A 1 157 ? 9.173 -7.881 -4.703 1.00 67.56 157 GLU A O 1
ATOM 1188 N N . GLY A 1 158 ? 8.695 -7.195 -2.615 1.00 70.62 158 GLY A N 1
ATOM 1189 C CA . GLY A 1 158 ? 7.725 -6.182 -3.038 1.00 70.62 158 GLY A CA 1
ATOM 1190 C C . GLY A 1 158 ? 7.267 -5.193 -1.967 1.00 70.62 158 GLY A C 1
ATOM 1191 O O . GLY A 1 158 ? 6.066 -5.103 -1.701 1.00 70.62 158 GLY A O 1
ATOM 1192 N N . TRP A 1 159 ? 8.197 -4.443 -1.368 1.00 76.50 159 TRP A N 1
ATOM 1193 C CA . TRP A 1 159 ? 7.875 -3.370 -0.417 1.00 76.50 159 TRP A CA 1
ATOM 1194 C C . TRP A 1 159 ? 8.309 -1.991 -0.893 1.00 76.50 159 TRP A C 1
ATOM 1196 O O . TRP A 1 159 ? 9.408 -1.806 -1.414 1.00 76.50 159 TRP A O 1
ATOM 1206 N N . LEU A 1 160 ? 7.479 -0.999 -0.576 1.00 81.81 160 LEU A N 1
ATOM 1207 C CA . LEU A 1 160 ? 7.907 0.378 -0.390 1.00 81.81 160 LEU A CA 1
ATOM 1208 C C . LEU A 1 160 ? 8.377 0.535 1.058 1.00 81.81 160 LEU A C 1
ATOM 1210 O O . LEU A 1 160 ? 7.590 0.443 2.001 1.00 81.81 160 LEU A O 1
ATOM 1214 N N . ARG A 1 161 ? 9.681 0.731 1.250 1.00 81.25 161 ARG A N 1
ATOM 1215 C CA . ARG A 1 161 ? 10.317 0.793 2.571 1.00 81.25 161 ARG A CA 1
ATOM 1216 C C . ARG A 1 161 ? 9.829 1.993 3.385 1.00 81.25 161 ARG A C 1
ATOM 1218 O O . ARG A 1 161 ? 9.750 3.116 2.885 1.00 81.25 161 ARG A O 1
ATOM 1225 N N . GLY A 1 162 ? 9.560 1.753 4.661 1.00 81.25 162 GLY A N 1
ATOM 1226 C CA . GLY A 1 162 ? 9.067 2.741 5.617 1.00 81.25 162 GLY A CA 1
ATOM 1227 C C . GLY A 1 162 ? 7.972 2.147 6.499 1.00 81.25 162 GLY A C 1
ATOM 1228 O O . GLY A 1 162 ? 7.733 0.940 6.477 1.00 81.25 162 GLY A O 1
ATOM 1229 N N . SER A 1 163 ? 7.329 2.985 7.304 1.00 88.25 163 SER A N 1
ATOM 1230 C CA . SER A 1 163 ? 6.290 2.565 8.242 1.00 88.25 163 SER A CA 1
ATOM 1231 C C . SER A 1 163 ? 5.388 3.720 8.670 1.00 88.25 163 SER A C 1
ATOM 1233 O O . SER A 1 163 ? 5.719 4.887 8.512 1.00 88.25 163 SER A O 1
ATOM 1235 N N . TYR A 1 164 ? 4.252 3.399 9.271 1.00 90.88 164 TYR A N 1
ATOM 1236 C CA . TYR A 1 164 ? 3.349 4.330 9.948 1.00 90.88 164 TYR A CA 1
ATOM 1237 C C . TYR A 1 164 ? 3.419 4.215 11.468 1.00 90.88 164 TYR A C 1
ATOM 1239 O O . TYR A 1 164 ? 3.664 3.141 12.019 1.00 90.88 164 TYR A O 1
ATOM 1247 N N . SER A 1 165 ? 3.097 5.317 12.142 1.00 89.56 165 SER A N 1
ATOM 1248 C CA . SER A 1 165 ? 2.644 5.312 13.532 1.00 89.56 165 SER A CA 1
ATOM 1249 C C . SER A 1 165 ? 1.121 5.344 13.550 1.00 89.56 165 SER A C 1
ATOM 1251 O O . SER A 1 165 ? 0.519 6.275 1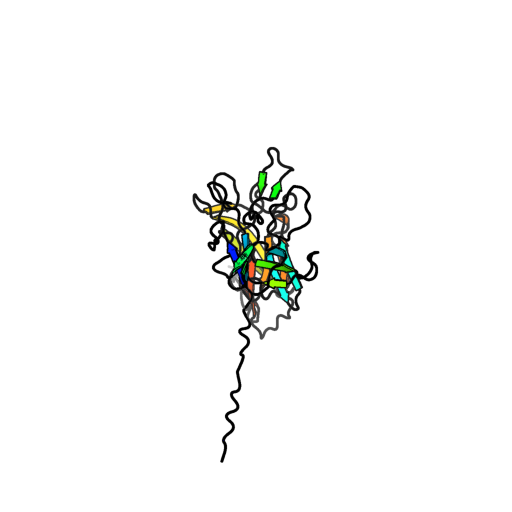3.006 1.00 89.56 165 SER A O 1
ATOM 1253 N N . THR A 1 166 ? 0.491 4.359 14.189 1.00 88.31 166 THR A N 1
ATOM 1254 C CA . THR A 1 166 ? -0.969 4.243 14.237 1.00 88.31 166 THR A CA 1
ATOM 1255 C C . THR A 1 166 ? -1.498 4.077 15.653 1.00 88.31 166 THR A C 1
ATOM 1257 O O . THR A 1 166 ? -0.851 3.470 16.508 1.00 88.31 166 THR A O 1
ATOM 1260 N N . THR A 1 167 ? -2.699 4.598 15.892 1.00 88.00 167 THR A N 1
ATOM 1261 C CA . THR A 1 167 ? -3.499 4.262 17.072 1.00 88.00 167 THR A CA 1
ATOM 1262 C C . THR A 1 167 ? -4.820 3.645 16.637 1.00 88.00 167 THR A C 1
ATOM 1264 O O . THR A 1 167 ? -5.305 3.895 15.531 1.00 88.00 167 THR A O 1
ATOM 1267 N N . ARG A 1 168 ? -5.397 2.800 17.495 1.00 86.12 168 ARG A N 1
ATOM 1268 C CA . ARG A 1 168 ? -6.661 2.127 17.200 1.00 86.12 168 ARG A CA 1
ATOM 1269 C C . ARG A 1 168 ? -7.532 1.943 18.429 1.00 86.12 168 ARG A C 1
ATOM 1271 O O . ARG A 1 168 ? -7.020 1.784 19.536 1.00 86.12 168 ARG A O 1
ATOM 1278 N N . SER A 1 169 ? -8.840 1.904 18.217 1.00 87.00 169 SER A N 1
ATOM 1279 C CA . SER A 1 169 ? -9.829 1.598 19.252 1.00 87.00 169 SER A CA 1
ATOM 1280 C C . SER A 1 169 ? -11.005 0.818 18.674 1.00 87.00 169 SER A C 1
ATOM 1282 O O . SER A 1 169 ? -11.261 0.865 17.473 1.00 87.00 169 SER A O 1
ATOM 1284 N N . PHE A 1 170 ? -11.718 0.086 19.526 1.00 87.44 170 PHE A N 1
ATOM 1285 C CA . PHE A 1 170 ? -12.889 -0.697 19.144 1.00 87.44 170 PHE A CA 1
ATOM 1286 C C . PHE A 1 170 ? -14.119 -0.240 19.930 1.00 87.44 170 PHE A C 1
ATOM 1288 O O . PHE A 1 170 ? -14.042 -0.012 21.135 1.00 87.44 170 PHE A O 1
ATOM 1295 N N . SER A 1 171 ? -15.249 -0.098 19.240 1.00 82.81 171 SER A N 1
ATOM 1296 C CA . SER A 1 171 ? -16.550 0.216 19.819 1.00 82.81 171 SER A CA 1
ATOM 1297 C C . SER A 1 171 ? -17.465 -0.997 19.708 1.00 82.81 171 SER A C 1
ATOM 1299 O O . SER A 1 171 ? -18.044 -1.246 18.652 1.00 82.81 171 SER A O 1
ATOM 1301 N N . GLU A 1 172 ? -17.646 -1.708 20.819 1.00 76.38 172 GLU A N 1
ATOM 1302 C CA . GLU A 1 172 ? -18.548 -2.866 20.914 1.00 76.38 172 GLU A CA 1
ATOM 1303 C C . GLU A 1 172 ? -19.976 -2.533 20.478 1.00 76.38 172 GLU A C 1
ATOM 1305 O O . GLU A 1 172 ? -20.552 -3.239 19.658 1.00 76.38 172 GLU A O 1
ATOM 1310 N N . ALA A 1 173 ? -20.518 -1.403 20.945 1.00 77.94 173 ALA A N 1
ATOM 1311 C CA . ALA A 1 173 ? -21.889 -0.985 20.648 1.00 77.94 173 ALA A CA 1
ATOM 1312 C C . ALA A 1 173 ? -22.182 -0.824 19.147 1.00 77.94 173 ALA A C 1
ATOM 1314 O O . ALA A 1 173 ? -23.334 -0.924 18.730 1.00 77.94 173 ALA A O 1
ATOM 1315 N N . THR A 1 174 ? -21.159 -0.536 18.337 1.00 78.62 174 THR A N 1
ATOM 1316 C CA . THR A 1 174 ? -21.318 -0.273 16.899 1.00 78.62 174 THR A CA 1
ATOM 1317 C C . THR A 1 174 ? -20.582 -1.268 16.007 1.00 78.62 174 THR A C 1
ATOM 1319 O O . THR A 1 174 ? -20.766 -1.231 14.792 1.00 78.62 174 THR A O 1
ATOM 1322 N N . GLY A 1 175 ? -19.744 -2.140 16.576 1.00 79.31 175 GLY A N 1
ATOM 1323 C CA . GLY A 1 175 ? -18.829 -2.995 15.820 1.00 79.31 175 GLY A CA 1
ATOM 1324 C C . GLY A 1 175 ? -17.744 -2.219 15.058 1.00 79.31 175 GLY A C 1
ATOM 1325 O O . GLY A 1 175 ? -17.091 -2.783 14.178 1.00 79.31 175 GLY A O 1
ATOM 1326 N N . ASN A 1 176 ? -17.555 -0.929 15.358 1.00 87.25 176 ASN A N 1
ATOM 1327 C CA . ASN A 1 176 ? -16.622 -0.071 14.634 1.00 87.25 176 ASN A CA 1
ATOM 1328 C C . ASN A 1 176 ? -15.219 -0.146 15.242 1.00 87.25 176 ASN A C 1
ATOM 1330 O O . ASN A 1 176 ? -15.037 0.036 16.446 1.00 87.25 176 ASN A O 1
ATOM 1334 N N . VAL A 1 177 ? -14.217 -0.315 14.389 1.00 90.00 177 VAL A N 1
ATOM 1335 C CA . VAL A 1 177 ? -12.805 -0.113 14.704 1.00 90.00 177 VAL A CA 1
ATOM 1336 C C . VAL A 1 177 ? -12.389 1.249 14.169 1.00 90.00 177 VAL A C 1
ATOM 1338 O O . VAL A 1 177 ? -12.562 1.545 12.991 1.00 90.00 177 VAL A O 1
ATOM 1341 N N . THR A 1 178 ? -11.841 2.089 15.032 1.00 91.31 178 THR A N 1
ATOM 1342 C CA . THR A 1 178 ? -11.261 3.372 14.641 1.00 91.31 178 THR A CA 1
ATOM 1343 C C . THR A 1 178 ? -9.767 3.179 14.437 1.00 91.31 178 THR A C 1
ATOM 1345 O O . THR A 1 178 ? -9.108 2.645 15.326 1.00 91.31 178 THR A O 1
ATOM 1348 N N . GLY A 1 179 ? -9.242 3.587 13.285 1.00 91.06 179 GLY A N 1
ATOM 1349 C CA . GLY A 1 179 ? -7.815 3.604 12.981 1.00 91.06 179 GLY A CA 1
ATOM 1350 C C . GLY A 1 179 ? -7.348 5.024 12.682 1.00 91.06 179 GLY A C 1
ATOM 1351 O O . GLY A 1 179 ? -7.967 5.729 11.886 1.00 91.06 179 GLY A O 1
ATOM 1352 N N . ASP A 1 180 ? -6.261 5.439 13.319 1.00 92.88 180 ASP A N 1
ATOM 1353 C CA . ASP A 1 180 ? -5.620 6.732 13.096 1.00 92.88 180 ASP A CA 1
ATOM 1354 C C . ASP A 1 180 ? -4.181 6.528 12.641 1.00 92.88 180 ASP A C 1
ATOM 1356 O O . ASP A 1 180 ? -3.477 5.693 13.209 1.00 92.88 180 ASP A O 1
ATOM 1360 N N . VAL A 1 181 ? -3.724 7.304 11.665 1.00 93.06 181 VAL A N 1
ATOM 1361 C CA . VAL A 1 181 ? -2.316 7.351 11.267 1.00 93.06 181 VAL A CA 1
ATOM 1362 C C . VAL A 1 181 ? -1.785 8.703 11.702 1.00 93.06 181 VAL A C 1
ATOM 1364 O O . VAL A 1 181 ? -2.177 9.729 11.169 1.00 93.06 181 VAL A O 1
ATOM 1367 N N . THR A 1 182 ? -0.887 8.711 12.680 1.00 91.19 182 THR A N 1
ATOM 1368 C CA . THR A 1 182 ? -0.371 9.950 13.286 1.00 91.19 182 THR A CA 1
ATOM 1369 C C . THR A 1 182 ? 0.907 10.438 12.615 1.00 91.19 182 THR A C 1
ATOM 1371 O O . THR A 1 182 ? 1.200 11.632 12.611 1.00 91.19 182 THR A O 1
ATOM 1374 N N . SER A 1 183 ? 1.678 9.524 12.024 1.00 92.62 183 SER A N 1
ATOM 1375 C CA . SER A 1 183 ? 2.897 9.850 11.292 1.00 92.62 183 SER A CA 1
ATOM 1376 C C . SER A 1 183 ? 3.229 8.783 10.254 1.00 92.62 183 SER A C 1
ATOM 1378 O O . SER A 1 183 ? 2.885 7.613 10.421 1.00 92.62 183 SER A O 1
ATOM 1380 N N . ILE A 1 184 ? 3.911 9.211 9.197 1.00 90.31 184 ILE A N 1
ATOM 1381 C CA . ILE A 1 184 ? 4.385 8.412 8.073 1.00 90.31 184 ILE A CA 1
ATOM 1382 C C . ILE A 1 184 ? 5.905 8.536 8.035 1.00 90.31 184 ILE A C 1
ATOM 1384 O O . ILE A 1 184 ? 6.430 9.640 7.896 1.00 90.31 184 ILE A O 1
ATOM 1388 N N . THR A 1 185 ? 6.603 7.420 8.174 1.00 88.06 185 THR A N 1
ATOM 1389 C CA . THR A 1 185 ? 8.058 7.318 8.124 1.00 88.06 185 THR A CA 1
ATOM 1390 C C . THR A 1 185 ? 8.480 6.706 6.801 1.00 88.06 185 THR A C 1
ATOM 1392 O O . THR A 1 185 ? 8.102 5.585 6.478 1.00 88.06 185 THR A O 1
ATOM 1395 N N . PHE A 1 186 ? 9.299 7.430 6.055 1.00 83.44 186 PHE A N 1
ATOM 1396 C CA . PHE A 1 186 ? 9.882 6.982 4.800 1.00 83.44 186 PHE A CA 1
ATOM 1397 C C . PHE A 1 186 ? 11.336 6.590 5.047 1.00 83.44 186 PHE A C 1
ATOM 1399 O O . PHE A 1 186 ? 12.074 7.340 5.688 1.00 83.44 186 PHE A O 1
ATOM 1406 N N . GLU A 1 187 ? 11.755 5.436 4.533 1.00 80.88 187 GLU A N 1
ATOM 1407 C CA . GLU A 1 187 ? 13.170 5.062 4.539 1.00 80.88 187 GLU A CA 1
ATOM 1408 C C . GLU A 1 187 ? 13.857 5.720 3.347 1.00 80.88 187 GLU A C 1
ATOM 1410 O O . GLU A 1 187 ? 13.413 5.515 2.216 1.00 80.88 187 GLU A O 1
ATOM 1415 N N . THR A 1 188 ? 14.909 6.512 3.578 1.00 76.50 188 THR A N 1
ATOM 1416 C CA . THR A 1 188 ? 15.662 7.166 2.500 1.00 76.50 188 THR A CA 1
ATOM 1417 C C . THR A 1 188 ? 17.114 6.709 2.424 1.00 76.50 188 THR A C 1
ATOM 1419 O O . THR A 1 188 ? 17.643 6.137 3.372 1.00 76.50 188 THR A O 1
ATOM 1422 N N . ASP A 1 189 ? 17.779 7.011 1.311 1.00 71.31 189 ASP A N 1
ATOM 1423 C CA . ASP A 1 189 ? 19.222 6.813 1.110 1.00 71.31 189 ASP A CA 1
ATOM 1424 C C . ASP A 1 189 ? 20.121 7.475 2.174 1.00 71.31 189 ASP A C 1
ATOM 1426 O O . ASP A 1 189 ? 21.248 7.027 2.381 1.00 71.31 189 ASP A O 1
ATOM 1430 N N . ILE A 1 190 ? 19.638 8.508 2.872 1.00 74.62 190 ILE A N 1
ATOM 1431 C CA . ILE A 1 190 ? 20.359 9.177 3.970 1.00 74.62 190 ILE A CA 1
ATOM 1432 C C . ILE A 1 190 ? 19.820 8.830 5.369 1.00 74.62 190 ILE A C 1
ATOM 1434 O O . ILE A 1 190 ? 20.283 9.400 6.358 1.00 74.62 190 ILE A O 1
ATOM 1438 N N . GLY A 1 191 ? 18.844 7.922 5.463 1.00 79.88 191 GLY A N 1
ATOM 1439 C CA . GLY A 1 191 ? 18.190 7.500 6.706 1.00 79.88 191 GLY A CA 1
ATOM 1440 C C . GLY A 1 191 ? 16.678 7.738 6.723 1.00 79.88 191 GLY A C 1
ATOM 1441 O O . GLY A 1 191 ? 16.084 8.214 5.754 1.00 79.88 191 GLY A O 1
ATOM 1442 N N . SER A 1 192 ? 16.023 7.393 7.828 1.00 85.06 192 SER A N 1
ATOM 1443 C CA . SER A 1 192 ? 14.564 7.483 7.942 1.00 85.06 192 SER A CA 1
ATOM 1444 C C . SER A 1 192 ? 14.078 8.915 8.208 1.00 85.06 192 SER A C 1
ATOM 1446 O O . SER A 1 192 ? 14.685 9.664 8.977 1.00 85.06 192 SER A O 1
ATOM 1448 N N . ILE A 1 193 ? 12.940 9.291 7.617 1.00 85.56 193 ILE A N 1
ATOM 1449 C CA . ILE A 1 193 ? 12.289 10.593 7.817 1.00 85.56 193 ILE A CA 1
ATOM 1450 C C . ILE A 1 193 ? 10.801 10.441 8.127 1.00 85.56 193 ILE A C 1
ATOM 1452 O O . ILE A 1 193 ? 10.071 9.811 7.370 1.00 85.56 193 ILE A O 1
ATOM 1456 N N . SER A 1 194 ? 10.333 11.065 9.211 1.00 89.50 194 SER A N 1
ATOM 1457 C CA . SER A 1 194 ? 8.923 11.027 9.625 1.00 89.50 194 SER A CA 1
ATOM 1458 C C . SER A 1 194 ? 8.193 12.335 9.310 1.00 89.50 194 SER A C 1
ATOM 1460 O O . SER A 1 194 ? 8.714 13.435 9.520 1.00 89.50 194 SER A O 1
ATOM 1462 N N . ARG A 1 195 ? 6.965 12.218 8.801 1.00 90.06 195 ARG A N 1
ATOM 1463 C CA . ARG A 1 195 ? 6.086 13.320 8.387 1.00 90.06 195 ARG A CA 1
ATOM 1464 C C . ARG A 1 195 ? 4.671 13.125 8.919 1.00 90.06 195 ARG A C 1
ATOM 1466 O O . ARG A 1 195 ? 4.275 12.013 9.263 1.00 90.06 195 ARG A O 1
ATOM 1473 N N . SER A 1 196 ? 3.920 14.219 9.021 1.00 92.12 196 SER A N 1
ATOM 1474 C CA . SER A 1 196 ? 2.489 14.174 9.350 1.00 92.12 196 SER A CA 1
ATOM 1475 C C . SER A 1 196 ? 1.682 13.752 8.112 1.00 92.12 196 SER A C 1
ATOM 1477 O O . SER A 1 196 ? 2.031 14.178 7.010 1.00 92.12 196 SER A O 1
ATOM 1479 N N . PRO A 1 197 ? 0.558 13.023 8.250 1.00 91.50 197 PRO A N 1
ATOM 1480 C CA . PRO A 1 197 ? -0.383 12.826 7.146 1.00 91.50 197 PRO A CA 1
ATOM 1481 C C . PRO A 1 197 ? -0.971 14.134 6.604 1.00 91.50 197 PRO A C 1
ATOM 1483 O O . PRO A 1 197 ? -1.494 14.139 5.497 1.00 91.50 197 PRO A O 1
ATOM 1486 N N . SER A 1 198 ? -0.908 15.233 7.359 1.00 92.19 198 SER A N 1
ATOM 1487 C CA . SER A 1 198 ? -1.341 16.565 6.914 1.00 92.19 198 SER A CA 1
ATOM 1488 C C . SER A 1 198 ? -0.228 17.383 6.248 1.00 92.19 198 SER A C 1
ATOM 1490 O O . SER A 1 198 ? -0.450 18.542 5.904 1.00 92.19 198 SER A O 1
ATOM 1492 N N . ASP A 1 199 ? 0.990 16.841 6.135 1.00 87.88 199 ASP A N 1
ATOM 1493 C CA . ASP A 1 199 ? 2.115 17.532 5.506 1.00 87.88 199 ASP A CA 1
ATOM 1494 C C . ASP A 1 199 ? 1.800 17.803 4.025 1.00 87.88 199 ASP A C 1
ATOM 1496 O O . ASP A 1 199 ? 1.453 16.896 3.270 1.00 87.88 199 ASP A O 1
ATOM 1500 N N . SER A 1 200 ? 1.912 19.056 3.584 1.00 79.62 200 SER A N 1
ATOM 1501 C CA . SER A 1 200 ? 1.564 19.441 2.211 1.00 79.62 200 SER A CA 1
ATOM 1502 C C . SER A 1 200 ? 2.446 18.766 1.158 1.00 79.62 200 SER A C 1
ATOM 1504 O O . SER A 1 200 ? 2.015 18.548 0.022 1.00 79.62 200 SER A O 1
ATOM 1506 N N . ASP A 1 201 ? 3.674 18.405 1.522 1.00 75.31 201 ASP A N 1
ATOM 1507 C CA . ASP A 1 201 ? 4.672 17.845 0.621 1.00 75.31 201 ASP A CA 1
ATOM 1508 C C . ASP A 1 201 ? 4.744 16.321 0.670 1.00 75.31 201 ASP A C 1
ATOM 1510 O O . ASP A 1 201 ? 5.040 15.725 -0.363 1.00 75.31 201 ASP A O 1
ATOM 1514 N N . TRP A 1 202 ? 4.409 15.697 1.800 1.00 77.69 202 TRP A N 1
ATOM 1515 C CA . TRP A 1 202 ? 4.552 14.246 2.006 1.00 77.69 202 TRP A CA 1
ATOM 1516 C C . TRP A 1 202 ? 3.276 13.526 2.455 1.00 77.69 202 TRP A C 1
ATOM 1518 O O . TRP A 1 202 ? 3.194 12.306 2.348 1.00 77.69 202 TRP A O 1
ATOM 1528 N N . GLY A 1 203 ? 2.304 14.261 2.988 1.00 82.12 203 GLY A N 1
ATOM 1529 C CA . GLY A 1 203 ? 1.079 13.723 3.567 1.00 82.12 203 GLY A CA 1
ATOM 1530 C C . GLY A 1 203 ? -0.005 13.407 2.537 1.00 82.12 203 GLY A C 1
ATOM 1531 O O . GLY A 1 203 ? 0.155 13.608 1.337 1.00 82.12 203 GLY A O 1
ATOM 1532 N N . LEU A 1 204 ? -1.143 12.922 3.016 1.00 86.06 204 LEU A N 1
ATOM 1533 C CA . LEU A 1 204 ? -2.309 12.555 2.216 1.00 86.06 204 LEU A CA 1
ATOM 1534 C C . LEU A 1 204 ? -2.871 13.773 1.476 1.00 86.06 204 LEU A C 1
ATOM 1536 O O . LEU A 1 204 ? -3.049 14.839 2.070 1.00 86.06 204 LEU A O 1
ATOM 1540 N N . ASN A 1 205 ? -3.166 13.628 0.183 1.00 80.31 205 ASN A N 1
ATOM 1541 C CA . ASN A 1 205 ? -3.759 14.705 -0.604 1.00 80.31 205 ASN A CA 1
ATOM 1542 C C . ASN A 1 205 ? -4.469 14.201 -1.869 1.00 80.31 205 ASN A C 1
ATOM 1544 O O . ASN A 1 205 ? -3.836 13.796 -2.847 1.00 80.31 205 ASN A O 1
ATOM 1548 N N . SER A 1 206 ? -5.792 14.346 -1.868 1.00 78.50 206 SER A N 1
ATOM 1549 C CA . SER A 1 206 ? -6.681 14.001 -2.975 1.00 78.50 206 SER A CA 1
ATOM 1550 C C . SER A 1 206 ? -6.370 14.750 -4.273 1.00 78.50 206 SER A C 1
ATOM 1552 O O . SER A 1 206 ? -6.513 14.170 -5.344 1.00 78.50 206 SER A O 1
ATOM 1554 N N . SER A 1 207 ? -5.885 15.998 -4.214 1.00 73.62 207 SER A N 1
ATOM 1555 C CA . SER A 1 207 ? -5.567 16.775 -5.421 1.00 73.62 207 SER A CA 1
ATOM 1556 C C . SER A 1 207 ? -4.316 16.274 -6.142 1.00 73.62 207 SER A C 1
ATOM 1558 O O . SER A 1 207 ? -4.107 16.605 -7.306 1.00 73.62 207 SER A O 1
ATOM 1560 N N . THR A 1 208 ? -3.474 15.501 -5.453 1.00 69.06 208 THR A N 1
ATOM 1561 C CA . THR A 1 208 ? -2.221 14.956 -5.987 1.00 69.06 208 THR A CA 1
ATOM 1562 C C . THR A 1 208 ? -2.242 13.435 -6.096 1.00 69.06 208 THR A C 1
ATOM 1564 O O . THR A 1 208 ? -1.200 12.852 -6.374 1.00 69.06 208 THR A O 1
ATOM 1567 N N . GLY A 1 209 ? -3.381 12.790 -5.816 1.00 71.81 209 GLY A N 1
ATOM 1568 C CA . GLY A 1 209 ? -3.510 11.328 -5.821 1.00 71.81 209 GLY A CA 1
ATOM 1569 C C . GLY A 1 209 ? -2.753 10.616 -4.695 1.00 71.81 209 GLY A C 1
ATOM 1570 O O . GLY A 1 209 ? -2.486 9.427 -4.804 1.00 71.81 209 GLY A O 1
ATOM 1571 N N . ARG A 1 210 ? -2.376 11.323 -3.620 1.00 78.88 210 ARG A N 1
ATOM 1572 C CA . ARG A 1 210 ? -1.743 10.696 -2.450 1.00 78.88 210 ARG A CA 1
ATOM 1573 C C . ARG A 1 210 ? -2.811 10.083 -1.569 1.00 78.88 210 ARG A C 1
ATOM 1575 O O . ARG A 1 210 ? -3.433 10.801 -0.777 1.00 78.88 210 ARG A O 1
ATOM 1582 N N . SER A 1 211 ? -2.944 8.770 -1.667 1.00 84.25 211 SER A N 1
ATOM 1583 C CA . SER A 1 211 ? -3.870 7.989 -0.861 1.00 84.25 211 SER A CA 1
ATOM 1584 C C . SER A 1 211 ? -3.191 6.776 -0.243 1.00 84.25 211 SER A C 1
ATOM 1586 O O . SER A 1 211 ? -2.271 6.217 -0.826 1.00 84.25 211 SER A O 1
ATOM 1588 N N . MET A 1 212 ? -3.700 6.345 0.901 1.00 88.44 212 MET A N 1
ATOM 1589 C CA . MET A 1 212 ? -3.366 5.072 1.530 1.00 88.44 212 MET A CA 1
ATOM 1590 C C . MET A 1 212 ? -4.604 4.190 1.623 1.00 88.44 212 MET A C 1
ATOM 1592 O O . MET A 1 212 ? -5.726 4.686 1.755 1.00 88.44 212 MET A O 1
ATOM 1596 N N . LEU A 1 213 ? -4.405 2.881 1.606 1.00 92.06 213 LEU A N 1
ATOM 1597 C CA . LEU A 1 213 ? -5.428 1.892 1.894 1.00 92.06 213 LEU A CA 1
ATOM 1598 C C . LEU A 1 213 ? -5.340 1.483 3.366 1.00 92.06 213 LEU A C 1
ATOM 1600 O O . LEU A 1 213 ? -4.333 0.933 3.806 1.00 92.06 213 LEU A O 1
ATOM 1604 N N . LEU A 1 214 ? -6.419 1.695 4.118 1.00 95.38 214 LEU A N 1
ATOM 1605 C CA . LEU A 1 214 ? -6.562 1.191 5.480 1.00 95.38 214 LEU A CA 1
ATOM 1606 C C . LEU A 1 214 ? -7.616 0.089 5.535 1.00 95.38 214 LEU A C 1
ATOM 1608 O O . LEU A 1 214 ? -8.747 0.308 5.108 1.00 95.38 214 LEU A O 1
ATOM 1612 N N . ALA A 1 215 ? -7.283 -1.067 6.100 1.00 95.19 215 ALA A N 1
ATOM 1613 C CA . ALA A 1 215 ? -8.169 -2.223 6.165 1.00 95.19 215 ALA A CA 1
ATOM 1614 C C . ALA A 1 215 ? -8.148 -2.918 7.532 1.00 95.19 215 ALA A C 1
ATOM 1616 O O . ALA A 1 215 ? -7.161 -2.869 8.262 1.00 95.19 215 ALA A O 1
ATOM 1617 N N . LEU A 1 216 ? -9.257 -3.571 7.883 1.00 94.75 216 LEU A N 1
ATOM 1618 C CA . LEU A 1 216 ? -9.407 -4.375 9.096 1.00 94.75 216 LEU A CA 1
ATOM 1619 C C . LEU A 1 216 ? -9.426 -5.853 8.708 1.00 94.75 216 LEU A C 1
ATOM 1621 O O . LEU A 1 216 ? -10.442 -6.343 8.205 1.00 94.75 216 LEU A O 1
ATOM 1625 N N . CYS A 1 217 ? -8.329 -6.561 8.954 1.00 93.25 217 CYS A N 1
ATOM 1626 C CA . CYS A 1 217 ? -8.084 -7.890 8.392 1.00 93.25 217 CYS A CA 1
ATOM 1627 C C . CYS A 1 217 ? -7.809 -8.946 9.460 1.00 93.25 217 CYS A C 1
ATOM 1629 O O . CYS A 1 217 ? -7.544 -8.613 10.604 1.00 93.25 217 CYS A O 1
ATOM 1631 N N . SER A 1 218 ? -7.934 -10.232 9.141 1.00 90.94 218 SER A N 1
ATOM 1632 C CA . SER A 1 218 ? -7.501 -11.329 10.026 1.00 90.94 218 SER A CA 1
ATOM 1633 C C . SER A 1 218 ? -6.038 -11.724 9.816 1.00 90.94 218 SER A C 1
ATOM 1635 O O . SER A 1 218 ? -5.532 -12.574 10.541 1.00 90.94 218 SER A O 1
ATOM 1637 N N . ASP A 1 219 ? -5.374 -11.100 8.848 1.00 89.31 219 ASP A N 1
ATOM 1638 C CA . ASP A 1 219 ? -3.957 -11.239 8.530 1.00 89.31 219 ASP A CA 1
ATOM 1639 C C . ASP A 1 219 ? -3.298 -9.857 8.391 1.00 89.31 219 ASP A C 1
ATOM 1641 O O . ASP A 1 219 ? -3.982 -8.836 8.305 1.00 89.31 219 ASP A O 1
ATOM 1645 N N . ASP A 1 220 ? -1.968 -9.843 8.361 1.00 86.88 220 ASP A N 1
ATOM 1646 C CA . ASP A 1 220 ? -1.144 -8.635 8.240 1.00 86.88 220 ASP A CA 1
ATOM 1647 C C . ASP A 1 220 ? -1.084 -8.065 6.812 1.00 86.88 220 ASP A C 1
ATOM 1649 O O . ASP A 1 220 ? -0.496 -7.010 6.575 1.00 86.88 220 ASP A O 1
ATOM 1653 N N . PHE A 1 221 ? -1.679 -8.765 5.850 1.00 82.00 221 PHE A N 1
ATOM 1654 C CA . PHE A 1 221 ? -1.361 -8.644 4.433 1.00 82.00 221 PHE A CA 1
ATOM 1655 C C . PHE A 1 221 ? -2.493 -8.063 3.597 1.00 82.00 221 PHE A C 1
ATOM 1657 O O . PHE A 1 221 ? -2.252 -7.617 2.481 1.00 82.00 221 PHE A O 1
ATOM 1664 N N . GLY A 1 222 ? -3.710 -8.041 4.130 1.00 87.69 222 GLY A N 1
ATOM 1665 C CA . GLY A 1 222 ? -4.884 -7.613 3.388 1.00 87.69 222 GLY A CA 1
ATOM 1666 C C . GLY A 1 222 ? -5.566 -8.744 2.612 1.00 87.69 222 GLY A C 1
ATOM 1667 O O . GLY A 1 222 ? -6.406 -8.463 1.760 1.00 87.69 222 GLY A O 1
ATOM 1668 N N . ASP A 1 223 ? -5.235 -10.011 2.877 1.00 86.06 223 ASP A N 1
ATOM 1669 C CA . ASP A 1 223 ? -5.758 -11.155 2.113 1.00 86.06 223 ASP A CA 1
ATOM 1670 C C . ASP A 1 223 ? -7.142 -11.613 2.594 1.00 86.06 223 ASP A C 1
ATOM 1672 O O . ASP A 1 223 ? -7.892 -12.233 1.835 1.00 86.06 223 ASP A O 1
ATOM 1676 N N . THR A 1 224 ? -7.499 -11.297 3.838 1.00 90.56 224 THR A N 1
ATOM 1677 C CA . THR A 1 224 ? -8.782 -11.630 4.458 1.00 90.56 224 THR A CA 1
ATOM 1678 C C . THR A 1 224 ? -9.243 -10.474 5.341 1.00 90.56 224 THR A C 1
ATOM 1680 O O . THR A 1 224 ? -8.900 -10.380 6.520 1.00 90.56 224 THR A O 1
ATOM 1683 N N . CYS A 1 225 ? -10.043 -9.576 4.775 1.00 92.31 225 CYS A N 1
ATOM 1684 C CA . CYS A 1 225 ? -10.490 -8.346 5.413 1.00 92.31 225 CYS A CA 1
ATOM 1685 C C . CYS A 1 225 ? -11.998 -8.293 5.613 1.00 92.31 225 CYS A C 1
ATOM 1687 O O . CYS A 1 225 ? -12.790 -8.831 4.847 1.00 92.31 225 CYS A O 1
ATOM 1689 N N . SER A 1 226 ? -12.388 -7.624 6.691 1.00 93.75 226 SER A N 1
ATOM 1690 C CA . SER A 1 226 ? -13.782 -7.331 7.006 1.00 93.75 226 SER A CA 1
ATOM 1691 C C . SER A 1 226 ? -14.234 -6.017 6.383 1.00 93.75 226 SER A C 1
ATOM 1693 O O . SER A 1 226 ? -15.338 -5.965 5.857 1.00 93.75 226 SER A O 1
ATOM 1695 N N . ASP A 1 227 ? -13.385 -4.990 6.385 1.00 95.56 227 ASP A N 1
ATOM 1696 C CA . ASP A 1 227 ? -13.667 -3.683 5.790 1.00 95.56 227 ASP A CA 1
ATOM 1697 C C . ASP A 1 227 ? -12.358 -3.007 5.367 1.00 95.56 227 ASP A C 1
ATOM 1699 O O . ASP A 1 227 ? -11.288 -3.334 5.891 1.00 95.56 227 ASP A O 1
ATOM 1703 N N . ALA A 1 228 ? -12.443 -2.075 4.421 1.00 95.00 228 ALA A N 1
ATOM 1704 C CA . ALA A 1 228 ? -11.310 -1.311 3.924 1.00 95.00 228 ALA A CA 1
ATOM 1705 C C . ALA A 1 228 ? -11.743 0.042 3.348 1.00 95.00 228 ALA A C 1
ATOM 1707 O O . ALA A 1 228 ? -12.814 0.177 2.756 1.00 95.00 228 ALA A O 1
ATOM 1708 N N . LYS A 1 229 ? -10.883 1.050 3.491 1.00 95.69 229 LYS A N 1
ATOM 1709 C CA . LYS A 1 229 ? -11.097 2.411 2.999 1.00 95.69 229 LYS A CA 1
ATOM 1710 C C . LYS A 1 229 ? -9.831 2.975 2.379 1.00 95.69 229 LYS A C 1
ATOM 1712 O O . LYS A 1 229 ? -8.756 2.879 2.962 1.00 95.69 229 LYS A O 1
ATOM 1717 N N . VAL A 1 230 ? -9.997 3.644 1.243 1.00 92.81 230 VAL A N 1
ATOM 1718 C CA . VAL A 1 230 ? -8.968 4.519 0.681 1.00 92.81 230 VAL A CA 1
ATOM 1719 C C . VAL A 1 230 ? -9.078 5.885 1.356 1.00 92.81 230 VAL A C 1
ATOM 1721 O O . VAL A 1 230 ? -10.132 6.524 1.332 1.00 92.81 230 VAL A O 1
ATOM 1724 N N . ILE A 1 231 ? -7.994 6.313 1.991 1.00 92.81 231 ILE A N 1
ATOM 1725 C CA . ILE A 1 231 ? -7.860 7.581 2.702 1.00 92.81 231 ILE A CA 1
ATOM 1726 C C . ILE A 1 231 ? -6.939 8.468 1.870 1.00 92.81 231 ILE A C 1
ATOM 1728 O O . ILE A 1 231 ? -5.793 8.108 1.638 1.00 92.81 231 ILE A O 1
ATOM 1732 N N . ASN A 1 232 ? -7.415 9.627 1.428 1.00 88.31 232 ASN A N 1
ATOM 1733 C CA . ASN A 1 232 ? -6.674 10.559 0.573 1.00 88.31 232 ASN A CA 1
ATOM 1734 C C . ASN A 1 232 ? -6.613 11.986 1.141 1.00 88.31 232 ASN A C 1
ATOM 1736 O O . ASN A 1 232 ? -6.197 12.925 0.467 1.00 88.31 232 ASN A O 1
ATOM 1740 N N . SER A 1 233 ? -7.007 12.180 2.398 1.00 91.38 233 SER A N 1
ATOM 1741 C CA . SER A 1 233 ? -6.784 13.425 3.131 1.00 91.38 233 SER A CA 1
ATOM 1742 C C . SER A 1 233 ? -6.643 13.152 4.623 1.00 91.38 233 SER A C 1
ATOM 1744 O O . SER A 1 233 ? -7.287 12.253 5.162 1.00 91.38 233 SER A O 1
ATOM 1746 N N . SER A 1 234 ? -5.855 13.968 5.324 1.00 92.88 234 SER A N 1
ATOM 1747 C CA . SER A 1 234 ? -5.723 13.849 6.782 1.00 92.88 234 SER A CA 1
ATOM 1748 C C . SER A 1 234 ? -7.040 14.095 7.527 1.00 92.88 234 SER A C 1
ATOM 1750 O O . SER A 1 234 ? -7.207 13.601 8.631 1.00 92.88 234 SER A O 1
ATOM 1752 N N . GLY A 1 235 ? -7.996 14.823 6.934 1.00 94.62 235 GLY A N 1
ATOM 1753 C CA . GLY A 1 235 ? -9.322 15.053 7.524 1.00 94.62 235 GLY A CA 1
ATOM 1754 C C . GLY A 1 235 ? -10.233 13.820 7.542 1.00 94.62 235 GLY A C 1
ATOM 1755 O O . GLY A 1 235 ? -11.281 13.849 8.177 1.00 94.62 235 GLY A O 1
ATOM 1756 N N . GLN A 1 236 ? -9.850 12.741 6.855 1.00 95.50 236 GLN A N 1
ATOM 1757 C CA . GLN A 1 236 ? -10.518 11.439 6.938 1.00 95.50 236 GLN A CA 1
ATOM 1758 C C . GLN A 1 236 ? -9.966 10.565 8.075 1.00 95.50 236 GLN A C 1
ATOM 1760 O O . GLN A 1 236 ? -10.472 9.462 8.282 1.00 95.50 236 GLN A O 1
ATOM 1765 N N . LEU A 1 237 ? -8.936 11.037 8.786 1.00 94.56 237 LEU A N 1
ATOM 1766 C CA . LEU A 1 237 ? -8.372 10.384 9.959 1.00 94.56 237 LEU A CA 1
ATOM 1767 C C . LEU A 1 237 ? -8.864 11.078 11.249 1.00 94.56 237 LEU A C 1
ATOM 1769 O O . LEU A 1 237 ? -8.971 12.306 11.278 1.00 94.56 237 LEU A O 1
ATOM 1773 N N . PRO A 1 238 ? -9.167 10.316 12.314 1.00 95.38 238 PRO A N 1
ATOM 1774 C CA . PRO A 1 238 ? -9.198 8.859 12.335 1.00 95.38 238 PRO A CA 1
ATOM 1775 C C . PRO A 1 238 ? -10.380 8.309 11.517 1.00 95.38 238 PRO A C 1
ATOM 1777 O O . PRO A 1 238 ? -11.468 8.885 11.498 1.00 95.38 238 PRO A O 1
ATOM 1780 N N . THR A 1 239 ? -10.181 7.175 10.849 1.00 95.19 239 THR A N 1
ATOM 1781 C CA . THR A 1 239 ? -11.210 6.545 10.013 1.00 95.19 239 THR A CA 1
ATOM 1782 C C . THR A 1 239 ? -11.864 5.371 10.733 1.00 95.19 239 THR A C 1
ATOM 1784 O O . THR A 1 239 ? -11.225 4.658 11.506 1.00 95.19 239 THR A O 1
ATOM 1787 N N . GLN A 1 240 ? -13.154 5.159 10.478 1.00 94.94 240 GLN A N 1
ATOM 1788 C CA . GLN A 1 240 ? -13.914 4.039 11.034 1.00 94.94 240 GLN A CA 1
ATOM 1789 C C . GLN A 1 240 ? -14.032 2.905 10.017 1.00 94.94 240 GLN A C 1
ATOM 1791 O O . GLN A 1 240 ? -14.509 3.132 8.904 1.00 94.94 240 GLN A O 1
ATOM 1796 N N . LEU A 1 241 ? -13.654 1.700 10.427 1.00 94.56 241 LEU A N 1
ATOM 1797 C CA . LEU A 1 241 ? -13.801 0.438 9.707 1.00 94.56 241 LEU A CA 1
ATOM 1798 C C . LEU A 1 241 ? -14.783 -0.459 10.465 1.00 94.56 241 LEU A C 1
ATOM 1800 O O . LEU A 1 241 ? -14.851 -0.405 11.692 1.00 94.56 241 LEU A O 1
ATOM 1804 N N . LYS A 1 242 ? -15.552 -1.283 9.759 1.00 91.56 242 LYS A N 1
ATOM 1805 C CA . LYS A 1 242 ? -16.588 -2.131 10.359 1.00 91.56 242 LYS A CA 1
ATOM 1806 C C . LYS A 1 242 ? -16.163 -3.585 10.455 1.00 91.56 242 LYS A C 1
ATOM 1808 O O . LYS A 1 242 ? -15.776 -4.204 9.468 1.00 91.56 242 LYS A O 1
ATOM 1813 N N . LEU A 1 243 ? -16.348 -4.175 11.631 1.00 87.31 243 LEU A N 1
ATOM 1814 C CA . LEU A 1 243 ? -16.348 -5.623 11.741 1.00 87.31 243 LEU A CA 1
ATOM 1815 C C . LEU A 1 243 ? -17.662 -6.156 11.147 1.00 87.31 243 LEU A C 1
ATOM 1817 O O . LEU A 1 243 ? -18.715 -6.084 11.772 1.00 87.31 243 LEU A O 1
ATOM 1821 N N . ASN A 1 244 ? -17.605 -6.716 9.939 1.00 76.88 244 ASN A N 1
ATOM 1822 C CA . ASN A 1 244 ? -18.760 -7.308 9.248 1.00 76.88 244 ASN A CA 1
ATOM 1823 C C . ASN A 1 244 ? -19.168 -8.691 9.810 1.00 76.88 244 ASN A C 1
ATOM 1825 O O . ASN A 1 244 ? -19.564 -9.586 9.064 1.00 76.88 244 ASN A O 1
ATOM 1829 N N . GLN A 1 245 ? -19.042 -8.890 11.126 1.00 72.88 245 GLN A N 1
ATOM 1830 C CA . GLN A 1 245 ? -19.433 -10.107 11.840 1.00 72.88 245 GLN A CA 1
ATOM 1831 C C . GLN A 1 245 ? -19.969 -9.768 13.241 1.00 72.88 245 GLN A C 1
ATOM 1833 O O . GLN A 1 245 ? -19.481 -8.818 13.856 1.00 72.88 245 GLN A O 1
ATOM 1838 N N . PRO A 1 246 ? -20.934 -10.540 13.778 1.00 65.81 246 PRO A N 1
ATOM 1839 C CA . PRO A 1 246 ? -21.409 -10.359 15.145 1.00 65.81 246 PRO A CA 1
ATOM 1840 C C . PRO A 1 246 ? -20.283 -10.558 16.165 1.00 65.81 246 PRO A C 1
ATOM 1842 O O . PRO A 1 246 ? -19.579 -11.57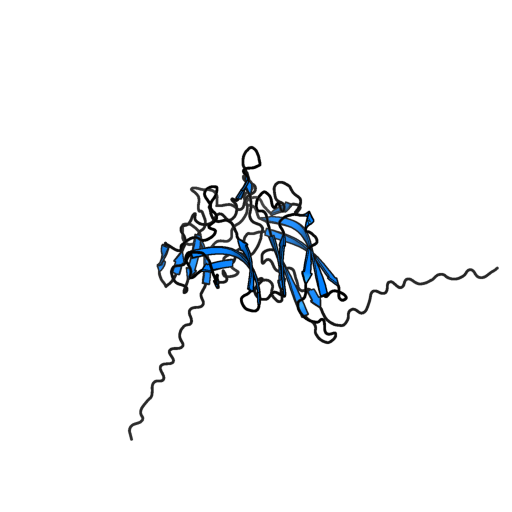5 16.149 1.00 65.81 246 PRO A O 1
ATOM 1845 N N . THR A 1 247 ? -20.164 -9.623 17.102 1.00 65.31 247 THR A N 1
ATOM 1846 C CA . THR A 1 247 ? -19.362 -9.796 18.312 1.00 65.31 247 THR A CA 1
ATOM 1847 C C . THR A 1 247 ? -20.135 -10.660 19.294 1.00 65.31 247 THR A C 1
ATOM 1849 O O . THR A 1 247 ? -20.883 -10.171 20.132 1.00 65.31 247 THR A O 1
ATOM 1852 N N . SER A 1 248 ? -20.029 -11.973 19.117 1.00 66.25 248 SER A N 1
ATOM 1853 C CA . SER A 1 248 ? -20.480 -12.930 20.120 1.00 66.25 248 SER A CA 1
ATOM 1854 C C . SER A 1 248 ? -19.501 -12.919 21.288 1.00 66.25 248 SER A C 1
ATOM 1856 O O . SER A 1 248 ? -18.301 -13.083 21.080 1.00 66.25 248 SER A O 1
ATOM 1858 N N . ASP A 1 249 ? -20.029 -12.811 22.503 1.00 63.59 249 ASP A N 1
ATOM 1859 C CA . ASP A 1 249 ? -19.244 -12.796 23.739 1.00 63.59 249 ASP A CA 1
ATOM 1860 C C . ASP A 1 249 ? -18.305 -14.011 23.855 1.00 63.59 249 ASP A C 1
ATOM 1862 O O . ASP A 1 249 ? -17.180 -13.908 24.321 1.00 63.59 249 ASP A O 1
ATOM 1866 N N . SER A 1 250 ? -18.698 -15.170 23.332 1.00 69.38 250 SER A N 1
ATOM 1867 C CA . SER A 1 250 ? -17.888 -16.391 23.426 1.00 69.38 250 SER A CA 1
ATOM 1868 C C . SER A 1 250 ? -16.732 -16.507 22.421 1.00 69.38 250 SER A C 1
ATOM 1870 O O . SER A 1 250 ? -15.981 -17.480 22.489 1.00 69.38 250 SER A O 1
ATOM 1872 N N . VAL A 1 251 ? -16.595 -15.587 21.459 1.00 71.25 251 VAL A N 1
ATOM 1873 C CA . VAL A 1 251 ? -15.634 -15.726 20.351 1.00 71.25 251 VAL A CA 1
ATOM 1874 C C . VAL A 1 251 ? -14.645 -14.568 20.347 1.00 71.25 251 VAL A C 1
ATOM 1876 O O . VAL A 1 251 ? -15.030 -13.424 20.131 1.00 71.25 251 VAL A O 1
ATOM 1879 N N . ILE A 1 252 ? -13.358 -14.884 20.526 1.00 77.69 252 ILE A N 1
ATOM 1880 C CA . ILE A 1 252 ? -12.261 -13.928 20.341 1.00 77.69 252 ILE A CA 1
ATOM 1881 C C . ILE A 1 252 ? -11.851 -13.903 18.866 1.00 77.69 252 ILE A C 1
ATOM 1883 O O . ILE A 1 252 ? -11.461 -14.917 18.288 1.00 77.69 252 ILE A O 1
ATOM 1887 N N . TYR A 1 253 ? -11.873 -12.720 18.271 1.00 79.44 253 TYR A N 1
ATOM 1888 C CA . TYR A 1 253 ? -11.378 -12.429 16.940 1.00 79.44 253 TYR A CA 1
ATOM 1889 C C . TYR A 1 253 ? -10.085 -11.628 17.041 1.00 79.44 253 TYR A C 1
ATOM 1891 O O . TYR A 1 253 ? -10.089 -10.507 17.543 1.00 79.44 253 TYR A O 1
ATOM 1899 N N . ASN A 1 254 ? -8.997 -12.170 16.502 1.00 84.50 254 ASN A N 1
ATOM 1900 C CA . ASN A 1 254 ? -7.777 -11.404 16.268 1.00 84.50 254 ASN A CA 1
ATOM 1901 C C . ASN A 1 254 ? -7.894 -10.695 14.915 1.00 84.50 254 ASN A C 1
ATOM 1903 O O . ASN A 1 254 ? -8.235 -11.324 13.904 1.00 84.50 254 ASN A O 1
ATOM 1907 N N . ARG A 1 255 ? -7.673 -9.380 14.907 1.00 89.25 255 ARG A N 1
ATOM 1908 C CA . ARG A 1 255 ? -7.783 -8.530 13.719 1.00 89.25 255 ARG A CA 1
ATOM 1909 C C . ARG A 1 255 ? -6.623 -7.555 13.613 1.00 89.25 255 ARG A C 1
ATOM 1911 O O . ARG A 1 255 ? -6.337 -6.852 14.562 1.00 89.25 255 ARG A O 1
ATOM 1918 N N . TYR A 1 256 ? -5.999 -7.435 12.464 1.00 92.25 256 TYR A N 1
ATOM 1919 C CA . TYR A 1 256 ? -4.951 -6.466 12.198 1.00 92.25 256 TYR A CA 1
ATOM 1920 C C . TYR A 1 256 ? -5.538 -5.218 11.555 1.00 92.25 256 TYR A C 1
ATOM 1922 O O . TYR A 1 256 ? -6.464 -5.294 10.743 1.00 92.25 256 TYR A O 1
ATOM 1930 N N . LEU A 1 257 ? -4.990 -4.063 11.923 1.00 93.69 257 LEU A N 1
ATOM 1931 C CA . LEU A 1 257 ? -5.212 -2.839 11.165 1.00 93.69 257 LEU A CA 1
ATOM 1932 C C . LEU A 1 257 ? -4.126 -2.784 10.096 1.00 93.69 257 LEU A C 1
ATOM 1934 O O . LEU A 1 257 ? -2.975 -2.512 10.406 1.00 93.69 257 LEU A O 1
ATOM 1938 N N . VAL A 1 258 ? -4.460 -3.078 8.852 1.00 93.00 258 VAL A N 1
ATOM 1939 C CA . VAL A 1 258 ? -3.508 -3.096 7.744 1.00 93.00 258 VAL A CA 1
ATOM 1940 C C . VAL A 1 258 ? -3.513 -1.717 7.088 1.00 93.00 258 VAL A C 1
ATOM 1942 O O . VAL A 1 258 ? -4.525 -1.318 6.522 1.00 93.00 258 VAL A O 1
ATOM 1945 N N . VAL A 1 259 ? -2.403 -0.978 7.176 1.00 92.88 259 VAL A N 1
ATOM 1946 C CA . VAL A 1 259 ? -2.187 0.270 6.416 1.00 92.88 259 VAL A CA 1
ATOM 1947 C C . VAL A 1 259 ? -1.215 -0.066 5.299 1.00 92.88 259 VAL A C 1
ATOM 1949 O O . VAL A 1 259 ? -0.106 -0.503 5.598 1.00 92.88 259 VAL A O 1
ATOM 1952 N N . ASP A 1 260 ? -1.636 0.063 4.044 1.00 88.94 260 ASP A N 1
ATOM 1953 C CA . ASP A 1 260 ? -0.814 -0.230 2.864 1.00 88.94 260 ASP A CA 1
ATOM 1954 C C . ASP A 1 260 ? -0.071 -1.580 2.962 1.00 88.94 260 ASP A C 1
ATOM 1956 O O . ASP A 1 260 ? 1.065 -1.717 2.538 1.00 88.94 260 ASP A O 1
ATOM 1960 N N . GLY A 1 261 ? -0.677 -2.601 3.577 1.00 81.88 261 GLY A N 1
ATOM 1961 C CA . GLY A 1 261 ? -0.084 -3.942 3.695 1.00 81.88 261 GLY A CA 1
ATOM 1962 C C . GLY A 1 261 ? 0.982 -4.125 4.790 1.00 81.88 261 GLY A C 1
ATOM 1963 O O . GLY A 1 261 ? 1.622 -5.172 4.827 1.00 81.88 261 GLY A O 1
ATOM 1964 N N . LEU A 1 262 ? 1.186 -3.137 5.675 1.00 84.31 262 LEU A N 1
ATOM 1965 C CA . LEU A 1 262 ? 2.175 -3.189 6.767 1.00 84.31 262 LEU A CA 1
ATOM 1966 C C . LEU A 1 262 ? 1.703 -3.878 8.055 1.00 84.31 262 LEU A C 1
ATOM 1968 O O . LEU A 1 262 ? 2.513 -3.988 8.967 1.00 84.31 262 LEU A O 1
ATOM 1972 N N . GLY A 1 263 ? 0.443 -4.321 8.143 1.00 84.06 263 GLY A N 1
ATOM 1973 C CA . GLY A 1 263 ? -0.085 -5.080 9.286 1.00 84.06 263 GLY A CA 1
ATOM 1974 C C . GLY A 1 263 ? 0.283 -4.518 10.665 1.00 84.06 263 GLY A C 1
ATOM 1975 O O . GLY A 1 263 ? 1.278 -4.893 11.279 1.00 84.06 263 GLY A O 1
ATOM 1976 N N . TYR A 1 264 ? -0.537 -3.630 11.216 1.00 87.00 264 TYR A N 1
ATOM 1977 C CA . TYR A 1 264 ? -0.371 -3.204 12.605 1.00 87.00 264 TYR A CA 1
ATOM 1978 C C . TYR A 1 264 ? -1.045 -4.207 13.511 1.00 87.00 264 TYR A C 1
ATOM 1980 O O . TYR A 1 264 ? -2.165 -4.607 13.206 1.00 87.00 264 TYR A O 1
ATOM 1988 N N . GLY A 1 265 ? -0.385 -4.539 14.632 1.00 83.19 265 GLY A N 1
ATOM 1989 C CA . GLY A 1 265 ? -0.606 -5.750 15.438 1.00 83.19 265 GLY A CA 1
ATOM 1990 C C . GLY A 1 265 ? -2.061 -6.155 15.724 1.00 83.19 265 GLY A C 1
ATOM 1991 O O . GLY A 1 265 ? -2.997 -5.414 15.465 1.00 83.19 265 GLY A O 1
ATOM 1992 N N . PRO A 1 266 ? -2.320 -7.301 16.344 1.00 84.38 266 PRO A N 1
ATOM 1993 C CA . PRO A 1 266 ? -3.696 -7.747 16.499 1.00 84.38 266 PRO A CA 1
ATOM 1994 C C . PRO A 1 266 ? -4.498 -6.850 17.467 1.00 84.38 266 PRO A C 1
ATOM 1996 O O . PRO A 1 266 ? -4.002 -6.354 18.481 1.00 84.38 266 PRO A O 1
ATOM 1999 N N . LEU A 1 267 ? -5.757 -6.630 17.122 1.00 81.00 267 LEU A N 1
ATOM 2000 C CA . LEU A 1 267 ? -6.867 -6.169 17.935 1.00 81.00 267 LEU A CA 1
ATOM 2001 C C . LEU A 1 267 ? -7.687 -7.412 18.276 1.00 81.00 267 LEU A C 1
ATOM 2003 O O . LEU A 1 267 ? -8.131 -8.124 17.377 1.00 81.00 267 LEU A O 1
ATOM 2007 N N . CYS A 1 268 ? -7.884 -7.658 19.563 1.00 80.56 268 CYS A N 1
ATOM 2008 C CA . CYS A 1 268 ? -8.703 -8.760 20.047 1.00 80.56 268 CYS A CA 1
ATOM 2009 C C . CYS A 1 268 ? -10.142 -8.268 20.259 1.00 80.56 268 CYS A C 1
ATOM 2011 O O . CYS A 1 268 ? -10.342 -7.243 20.907 1.00 80.56 268 CYS A O 1
ATOM 2013 N N . ILE A 1 269 ? -11.132 -8.982 19.723 1.00 77.50 269 ILE A N 1
ATOM 2014 C CA . ILE A 1 269 ? -12.563 -8.654 19.838 1.00 77.50 269 ILE A CA 1
ATOM 2015 C C . ILE A 1 269 ? -13.300 -9.887 20.376 1.00 77.50 269 ILE A C 1
ATOM 2017 O O . ILE A 1 269 ? -13.290 -10.900 19.698 1.00 77.50 269 ILE A O 1
ATOM 2021 N N . GLY A 1 270 ? -13.920 -9.836 21.555 1.00 69.31 270 GLY A N 1
ATOM 2022 C CA . GLY A 1 270 ? -14.609 -10.971 22.202 1.00 69.31 270 GLY A CA 1
ATOM 2023 C C . GLY A 1 270 ? -14.760 -10.732 23.708 1.00 69.31 270 GLY A C 1
ATOM 2024 O O . GLY A 1 270 ? -14.091 -9.840 24.234 1.00 69.31 270 GLY A O 1
ATOM 2025 N N . ALA A 1 271 ? -15.617 -11.480 24.416 1.00 51.00 271 ALA A N 1
ATOM 2026 C CA . ALA A 1 271 ? -15.824 -11.213 25.840 1.00 51.00 271 ALA A CA 1
ATOM 2027 C C . ALA A 1 271 ? -14.642 -11.702 26.680 1.00 51.00 271 ALA A C 1
ATOM 2029 O O . ALA A 1 271 ? -14.392 -12.894 26.842 1.00 51.00 271 ALA A O 1
ATOM 2030 N N . ASP A 1 272 ? -13.887 -10.727 27.169 1.00 44.72 272 ASP A N 1
ATOM 2031 C CA . ASP A 1 272 ? -14.083 -10.220 28.529 1.00 44.72 272 ASP A CA 1
ATOM 2032 C C . ASP A 1 272 ? -13.530 -8.782 28.579 1.00 44.72 272 ASP A C 1
ATOM 2034 O O . ASP A 1 272 ? -12.417 -8.542 29.047 1.00 44.72 272 ASP A O 1
ATOM 2038 N N . LEU A 1 273 ? -14.288 -7.782 28.102 1.00 43.91 273 LEU A N 1
ATOM 2039 C CA . LEU A 1 273 ? -14.012 -6.384 28.468 1.00 43.91 273 LEU A CA 1
ATOM 2040 C C . LEU A 1 273 ? -14.588 -6.100 29.862 1.00 43.91 273 LEU A C 1
ATOM 2042 O O . LEU A 1 273 ? -15.487 -5.284 30.048 1.00 43.91 273 LEU A O 1
ATOM 2046 N N . THR A 1 274 ? -14.042 -6.784 30.868 1.00 37.62 274 THR A N 1
ATOM 2047 C CA . THR A 1 274 ? -14.196 -6.370 32.264 1.00 37.62 274 THR A CA 1
ATOM 2048 C C . THR A 1 274 ? -13.017 -5.465 32.649 1.00 37.62 274 THR A C 1
ATOM 2050 O O . THR A 1 274 ? -11.864 -5.871 32.532 1.00 37.62 274 THR A O 1
ATOM 2053 N N . LEU A 1 275 ? -13.356 -4.274 33.173 1.00 31.58 275 LEU A N 1
ATOM 2054 C CA . LEU A 1 275 ? -12.534 -3.191 33.765 1.00 31.58 275 LEU A CA 1
ATOM 2055 C C . LEU A 1 275 ? -11.852 -2.245 32.755 1.00 31.58 275 LEU A C 1
ATOM 2057 O O . LEU A 1 275 ? -10.911 -2.603 32.066 1.00 31.58 275 LEU A O 1
ATOM 2061 N N . VAL A 1 276 ? -12.261 -0.974 32.671 1.00 35.81 276 VAL A N 1
ATOM 2062 C CA . VAL A 1 276 ? -12.069 -0.013 33.770 1.00 35.81 276 VAL A CA 1
ATOM 2063 C C . VAL A 1 276 ? -13.357 0.753 34.102 1.00 35.81 276 VAL A C 1
ATOM 2065 O O . VAL A 1 276 ? -13.630 1.829 33.573 1.00 35.81 276 VAL A O 1
ATOM 2068 N N . SER A 1 277 ? -14.111 0.262 35.088 1.00 35.91 277 SER A N 1
ATOM 2069 C CA . SER A 1 277 ? -14.761 1.186 36.013 1.00 35.91 277 SER A CA 1
ATOM 2070 C C . SER A 1 277 ? -13.637 1.939 36.722 1.00 35.91 277 SER A C 1
ATOM 2072 O O . SER A 1 277 ? -12.935 1.363 37.555 1.00 35.91 277 SER A O 1
ATOM 2074 N N . VAL A 1 278 ? -13.425 3.211 36.386 1.00 31.20 278 VAL A N 1
ATOM 2075 C CA . VAL A 1 278 ? -12.592 4.084 37.216 1.00 31.20 278 VAL A CA 1
ATOM 2076 C C . VAL A 1 278 ? -13.414 4.390 38.466 1.00 31.20 278 VAL A C 1
ATOM 2078 O O . VAL A 1 278 ? -14.103 5.400 38.552 1.00 31.20 278 VAL A O 1
ATOM 2081 N N . SER A 1 279 ? -13.404 3.472 39.430 1.00 32.59 279 SER A N 1
ATOM 2082 C CA . SER A 1 279 ? -13.793 3.777 40.798 1.00 32.59 279 SER A CA 1
ATOM 2083 C C . SER A 1 279 ? -12.570 4.350 41.504 1.00 32.59 279 SER A C 1
ATOM 2085 O O . SER A 1 279 ? -11.664 3.603 41.871 1.00 32.59 279 SER A O 1
ATOM 2087 N N . PHE A 1 280 ? -12.559 5.660 41.735 1.00 31.81 280 PHE A N 1
ATOM 2088 C CA . PHE A 1 280 ? -11.825 6.213 42.867 1.00 31.81 280 PHE A CA 1
ATOM 2089 C C . PHE A 1 280 ? -12.829 6.625 43.943 1.00 31.81 280 PHE A C 1
ATOM 2091 O O . PHE A 1 280 ? -13.584 7.584 43.807 1.00 31.81 280 PHE A O 1
ATOM 2098 N N . SER A 1 281 ? -12.831 5.815 45.003 1.00 35.19 281 SER A N 1
ATOM 2099 C CA . SER A 1 281 ? -13.294 6.133 46.357 1.00 35.19 281 SER A CA 1
ATOM 2100 C C . SER A 1 281 ? -12.491 7.334 46.892 1.00 35.19 281 SER A C 1
ATOM 2102 O O . SER A 1 281 ? -11.361 7.531 46.460 1.00 35.19 281 SER A O 1
ATOM 2104 N N . ASN A 1 282 ? -12.890 8.155 47.852 1.00 34.53 282 ASN A N 1
ATOM 2105 C CA . ASN A 1 282 ? -13.979 8.170 48.809 1.00 34.53 282 ASN A CA 1
ATOM 2106 C C . ASN A 1 282 ? -14.256 9.656 49.055 1.00 34.53 282 ASN A C 1
ATOM 2108 O O . ASN A 1 282 ? -13.314 10.425 49.237 1.00 34.53 282 ASN A O 1
ATOM 2112 N N . ASN A 1 283 ? -15.522 10.044 49.137 1.00 33.31 283 ASN A N 1
ATOM 2113 C CA . ASN A 1 283 ? -15.892 11.246 49.867 1.00 33.31 283 ASN A CA 1
ATOM 2114 C C . ASN A 1 283 ? -16.155 10.789 51.313 1.00 33.31 283 ASN A C 1
ATOM 2116 O O . ASN A 1 283 ? -17.247 10.278 51.575 1.00 33.31 283 ASN A O 1
ATOM 2120 N N . PRO A 1 284 ? -15.197 10.858 52.258 1.00 39.22 284 PRO A N 1
ATOM 2121 C CA . PRO A 1 284 ? -15.567 10.784 53.654 1.00 39.22 284 PRO A CA 1
ATOM 2122 C C . PRO A 1 284 ? -16.289 12.086 54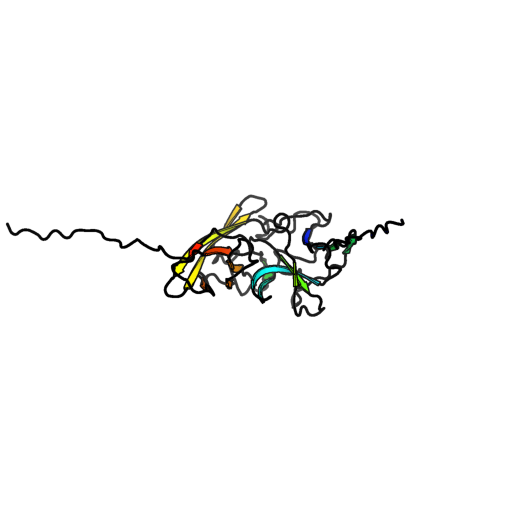.001 1.00 39.22 284 PRO A C 1
ATOM 2124 O O . PRO A 1 284 ? -15.722 13.175 54.025 1.00 39.22 284 PRO A O 1
ATOM 2127 N N . VAL A 1 285 ? -17.585 11.926 54.231 1.00 35.72 285 VAL A N 1
ATOM 2128 C CA . VAL A 1 285 ? -18.442 12.812 55.010 1.00 35.72 285 VAL A CA 1
ATOM 2129 C C . VAL A 1 285 ? -17.663 13.369 56.211 1.00 35.72 285 VAL A C 1
ATOM 2131 O O . VAL A 1 285 ? -17.097 12.600 56.988 1.00 35.72 285 VAL A O 1
ATOM 2134 N N . ASN A 1 286 ? -17.658 14.697 56.370 1.00 36.22 286 ASN A N 1
ATOM 2135 C CA . ASN A 1 286 ? -17.240 15.355 57.610 1.00 36.22 286 ASN A CA 1
ATOM 2136 C C . ASN A 1 286 ? -18.038 14.776 58.790 1.00 36.22 286 ASN A C 1
ATOM 2138 O O . ASN A 1 286 ? -19.271 14.852 58.761 1.00 36.22 286 ASN A O 1
ATOM 2142 N N . PRO A 1 287 ? -17.401 14.271 59.857 1.00 33.44 287 PRO A N 1
ATOM 2143 C CA . PRO A 1 287 ? -18.095 14.146 61.121 1.00 33.44 287 PRO A CA 1
ATOM 2144 C C . PRO A 1 287 ? -18.227 15.552 61.711 1.00 33.44 287 PRO A C 1
ATOM 2146 O O . PRO A 1 287 ? -17.248 16.286 61.812 1.00 33.44 287 PRO A O 1
ATOM 2149 N N . GLY A 1 288 ? -19.439 15.941 62.097 1.00 39.53 288 GLY A N 1
ATOM 2150 C CA . GLY A 1 288 ? -19.599 17.079 62.988 1.00 39.53 288 GLY A CA 1
ATOM 2151 C C . GLY A 1 288 ? -18.873 16.806 64.305 1.00 39.53 288 GLY A C 1
ATOM 2152 O O . GLY A 1 288 ? -19.320 15.946 65.062 1.00 39.53 288 GLY A O 1
ATOM 2153 N N . GLN A 1 289 ? -17.782 17.539 64.538 1.00 32.66 289 GLN A N 1
ATOM 2154 C CA . GLN A 1 289 ? -17.323 18.110 65.810 1.00 32.66 289 GLN A CA 1
ATOM 2155 C C . GLN A 1 289 ? -16.578 19.409 65.502 1.00 32.66 289 GLN A C 1
ATOM 2157 O O . GLN A 1 289 ? -15.764 19.401 64.552 1.00 32.66 289 GLN A O 1
#